Protein AF-W2RKJ8-F1 (afdb_monomer)

Foldseek 3Di:
DDPPPVVVVVCVVVVVLVVVLCVLLVVCPPFPKDKDQDDDPCFVPPPCCCPAAAVVPFDKGKMKIKTKDFLVLFDPDPVRPHGDAQQQLQLLLQLLQQLHSLCVVVLVVLVVCVVVPVQQQFADCSPPPVVCPVDPDDAAEASHSVSSNPPSGDDASHHYSRFKGWHDWAGFPPPPPDDPDWDKDKTKIKIWGDGPVDGTFWMKMWMKIKTKDADPPDDDDDPDITIMIMTMIMIMGDDNVDNDDSDDPVVVVVCVVSVVSSSSSSVSSSSDDDD

pLDDT: mean 79.24, std 16.3, range [32.44, 97.5]

Solvent-accessible surface area (backbone atoms only — not comparable to full-atom values): 15292 Å² total; per-residue (Å²): 134,84,78,76,69,68,66,61,64,70,46,46,62,62,49,53,49,50,50,52,49,49,64,63,37,50,87,40,65,82,57,76,67,49,75,42,72,54,60,62,66,75,60,76,67,26,67,61,33,54,70,63,32,36,63,82,67,44,51,70,51,43,29,25,38,34,35,77,36,54,58,84,68,52,46,67,25,94,89,70,83,46,67,56,50,70,62,54,43,52,28,31,27,52,25,15,30,72,34,26,74,79,39,39,65,56,47,51,53,46,52,48,36,52,74,72,69,46,58,74,70,35,42,52,60,91,62,50,83,71,66,36,56,79,47,102,50,77,64,50,74,31,70,46,51,67,51,38,61,61,50,75,67,86,50,64,40,28,26,44,53,42,38,31,30,27,72,42,71,46,75,57,74,85,76,69,94,82,73,93,68,81,68,69,43,64,23,36,41,33,30,38,30,43,19,62,89,67,53,32,36,25,39,39,38,45,35,45,34,37,39,65,43,73,46,91,88,71,81,82,90,73,93,61,59,48,54,34,39,32,45,34,44,31,40,40,32,30,27,68,88,44,82,41,79,63,57,54,76,65,56,46,54,51,47,58,55,50,51,50,53,31,49,39,34,8,53,33,40,43,54,46,70,90,128

Nearest PDB structures (foldseek):
  5jjd-assembly1_B  TM=3.655E-01  e=2.972E-02  Homo sapiens
  3oji-assembly1_B  TM=4.038E-01  e=7.566E-02  Arabidopsis thaliana
  2e3q-assembly1_A  TM=3.615E-01  e=7.566E-02  Homo sapiens

Mean predicted aligned error: 9.72 Å

Sequence (275 aa):
MPPPLTLTLLLIPPTLYALHLSHRLAPTSHLPITSSATTAFSLTTSPTIATLVNPARHAITTDSRSVCLSSSHLPLSPSGYHSLSDREILTKFVRGVFGGWVFAPERWALGWARWWGMPDILDIRALGEGEAGKGKGKGVELWGQGEVRAVEEWRVGMRVVGTFEVVHVKVAEEVGVGGEDGMERESYVDFVFGSDTGFLRGMHRFSVLWRWEAADGVTDGEGGGQETCELRFSCLTCDPMREQPSMSKWLQRFHLVYAMLLFREGVAEVLAPKG

Secondary structure (DSSP, 8-state):
----HHHHHHHHHHHHHHHHHHHHHGGGTTS--EEES---HHHHT-HHIIIII-TT-PPEEEEEEEEEEEGGGSPBPTTSSSBPPHHHHHHHHHHHHHSSSTTHHHHHHHHHHHHTT-GGGT---SS-TTTGGGSSS---EE-SHHHHHH-SS--TT-EETTTEEEEEEE------S---S---EEEEEEEEEE-TTS-EEEEEEEEEEEEEEPPTT--SSS---EEEEEEEEEEEEE-SSSSS-SS-HHHHHHHHHHHHHHHHHHHHHHHSPP-

Organism: Cyphellophora europaea (strain CBS 101466) (NCBI:txid1220924)

Radius of gyration: 20.58 Å; Cα contacts (8 Å, |Δi|>4): 476; chains: 1; bounding box: 79×44×49 Å

Structure (mmCIF, N/CA/C/O backbone):
data_AF-W2RKJ8-F1
#
_entry.id   AF-W2RKJ8-F1
#
loop_
_atom_site.group_PDB
_atom_site.id
_atom_site.type_symbol
_atom_site.label_atom_id
_atom_site.label_alt_id
_atom_site.label_comp_id
_atom_site.label_asym_id
_atom_site.label_entity_id
_atom_site.label_seq_id
_atom_site.pdbx_PDB_ins_code
_atom_site.Cartn_x
_atom_site.Cartn_y
_atom_site.Cartn_z
_atom_site.occupancy
_atom_site.B_iso_or_equiv
_atom_site.auth_seq_id
_atom_site.auth_comp_id
_atom_site.auth_asym_id
_atom_site.auth_atom_id
_atom_site.pdbx_PDB_model_num
ATOM 1 N N . MET A 1 1 ? -40.086 -20.862 -26.396 1.00 42.69 1 MET A N 1
ATOM 2 C CA . MET A 1 1 ? -39.801 -20.245 -25.084 1.00 42.69 1 MET A CA 1
ATOM 3 C C . MET A 1 1 ? -38.407 -19.637 -25.155 1.00 42.69 1 MET A C 1
ATOM 5 O O . MET A 1 1 ? -37.470 -20.405 -25.332 1.00 42.69 1 MET A O 1
ATOM 9 N N . PRO A 1 2 ? -38.252 -18.303 -25.141 1.00 45.19 2 PRO A N 1
ATOM 10 C CA . PRO A 1 2 ? -36.931 -17.687 -25.051 1.00 45.19 2 PRO A CA 1
ATOM 11 C C . PRO A 1 2 ? -36.365 -17.876 -23.628 1.00 45.19 2 PRO A C 1
ATOM 13 O O . PRO A 1 2 ? -37.147 -17.905 -22.674 1.00 45.19 2 PRO A O 1
ATOM 16 N N . PRO A 1 3 ? -35.041 -18.036 -23.458 1.00 47.94 3 PRO A N 1
ATOM 17 C CA . PRO A 1 3 ? -34.429 -18.137 -22.136 1.00 47.94 3 PRO A CA 1
ATOM 18 C C . PRO A 1 3 ? -34.570 -16.807 -21.370 1.00 47.94 3 PRO A C 1
ATOM 20 O O . PRO A 1 3 ? -34.753 -15.754 -21.989 1.00 47.94 3 PRO A O 1
ATOM 23 N N . PRO A 1 4 ? -34.494 -16.816 -20.027 1.00 48.47 4 PRO A N 1
ATOM 24 C CA . PRO A 1 4 ? -34.679 -15.612 -19.233 1.00 48.47 4 PRO A CA 1
ATOM 25 C C . PRO A 1 4 ? -33.479 -14.672 -19.415 1.00 48.47 4 PRO A C 1
ATOM 27 O O . PRO A 1 4 ? -32.398 -14.898 -18.876 1.00 48.47 4 PRO A O 1
ATOM 30 N N . LEU A 1 5 ? -33.695 -13.580 -20.153 1.00 47.69 5 LEU A N 1
ATOM 31 C CA . LEU A 1 5 ? -32.745 -12.477 -20.374 1.00 47.69 5 LEU A CA 1
ATOM 32 C C . LEU A 1 5 ? -32.241 -11.814 -19.073 1.00 47.69 5 LEU A C 1
AT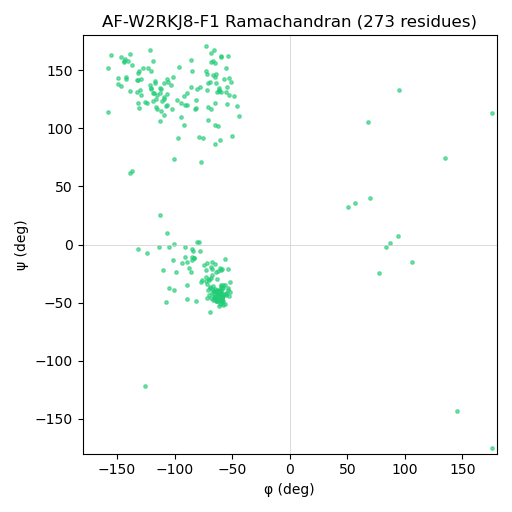OM 34 O O . LEU A 1 5 ? -31.269 -11.059 -19.094 1.00 47.69 5 LEU A O 1
ATOM 38 N N . THR A 1 6 ? -32.871 -12.106 -17.934 1.00 49.06 6 THR A N 1
ATOM 39 C CA . THR A 1 6 ? -32.568 -11.520 -16.626 1.00 49.06 6 THR A CA 1
ATOM 40 C C . THR A 1 6 ? -31.258 -12.016 -16.015 1.00 49.06 6 THR A C 1
ATOM 42 O O . THR A 1 6 ? -30.586 -11.229 -15.355 1.00 49.06 6 THR A O 1
ATOM 45 N N . LEU A 1 7 ? -30.830 -13.261 -16.260 1.00 40.25 7 LEU A N 1
ATOM 46 C CA . LEU A 1 7 ? -29.586 -13.777 -15.662 1.00 40.25 7 LEU A CA 1
ATOM 47 C C . LEU A 1 7 ? -28.326 -13.247 -16.370 1.00 40.25 7 LEU A C 1
ATOM 49 O O . LEU A 1 7 ? -27.296 -13.019 -15.741 1.00 40.25 7 LEU A O 1
ATOM 53 N N . THR A 1 8 ? -28.418 -13.004 -17.678 1.00 42.03 8 THR A N 1
ATOM 54 C CA . THR A 1 8 ? -27.321 -12.485 -18.509 1.00 42.03 8 THR A CA 1
ATOM 55 C C . THR A 1 8 ? -26.964 -11.036 -18.186 1.00 42.03 8 THR A C 1
ATOM 57 O O . THR A 1 8 ? -25.786 -10.704 -18.164 1.00 42.03 8 THR A O 1
ATOM 60 N N . LEU A 1 9 ? -27.944 -10.180 -17.873 1.00 43.19 9 LEU A N 1
ATOM 61 C CA . LEU A 1 9 ? -27.698 -8.759 -17.579 1.00 43.19 9 LEU A CA 1
ATOM 62 C C . LEU A 1 9 ? -27.019 -8.532 -16.213 1.00 43.19 9 LEU A C 1
ATOM 64 O O . LEU A 1 9 ? -26.264 -7.576 -16.066 1.00 43.19 9 LEU A O 1
ATOM 68 N N . LEU A 1 10 ? -27.219 -9.430 -15.240 1.00 50.78 10 LEU A N 1
ATOM 69 C CA . LEU A 1 10 ? -26.595 -9.370 -13.906 1.00 50.78 10 LEU A CA 1
ATOM 70 C C . LEU A 1 10 ? -25.095 -9.727 -13.909 1.00 50.78 10 LEU A C 1
ATOM 72 O O . LEU A 1 10 ? -24.368 -9.320 -13.005 1.00 50.78 10 LEU A O 1
ATOM 76 N N . LEU A 1 11 ? -24.618 -10.452 -14.929 1.00 56.56 11 LEU A N 1
ATOM 77 C CA . LEU A 1 11 ? -23.212 -10.857 -15.071 1.00 56.56 11 LEU A CA 1
ATOM 78 C C . LEU A 1 11 ? -22.378 -9.884 -15.919 1.00 56.56 11 LEU A C 1
ATOM 80 O O . LEU A 1 11 ? -21.150 -9.928 -15.853 1.00 56.56 11 LEU A O 1
ATOM 84 N N . ILE A 1 12 ? -23.003 -8.989 -16.692 1.00 59.50 12 ILE A N 1
ATOM 85 C CA . ILE A 1 12 ? -22.287 -8.013 -17.533 1.00 59.50 12 ILE A CA 1
ATOM 86 C C . ILE A 1 12 ? -21.402 -7.068 -16.700 1.00 59.50 12 ILE A C 1
ATOM 88 O O . ILE A 1 12 ? -20.233 -6.916 -17.049 1.00 59.50 12 ILE A O 1
ATOM 92 N N . PRO A 1 13 ? -21.860 -6.469 -15.582 1.00 76.31 13 PRO A N 1
ATOM 93 C CA . PRO A 1 13 ? -21.004 -5.543 -14.842 1.00 76.31 13 PRO A CA 1
ATOM 94 C C . PRO A 1 13 ? -19.770 -6.220 -14.208 1.00 76.31 13 PRO A C 1
ATOM 96 O O . PRO A 1 13 ? -18.668 -5.705 -14.399 1.00 76.31 13 PRO A O 1
ATOM 99 N N . PRO A 1 14 ? -19.880 -7.394 -13.544 1.00 78.88 14 PRO A N 1
ATOM 100 C CA . PRO A 1 14 ? -18.711 -8.116 -13.034 1.00 78.88 14 PRO A CA 1
ATOM 101 C C . PRO A 1 14 ? -17.749 -8.600 -14.123 1.00 78.88 14 PRO A C 1
ATOM 103 O O . PRO A 1 14 ? -16.537 -8.536 -13.938 1.00 78.88 14 PRO A O 1
ATOM 106 N N . THR A 1 15 ? -18.264 -9.080 -15.261 1.00 80.50 15 THR A N 1
ATOM 107 C CA . THR A 1 15 ? -17.420 -9.571 -16.365 1.00 80.50 15 THR A CA 1
ATOM 108 C C . THR A 1 15 ? -16.680 -8.436 -17.066 1.00 80.50 15 THR A C 1
ATOM 110 O O . THR A 1 15 ? -15.483 -8.566 -17.303 1.00 80.50 15 THR A O 1
ATOM 113 N N . LEU A 1 16 ? -17.342 -7.306 -17.336 1.00 85.38 16 LEU A N 1
ATOM 114 C CA . LEU A 1 16 ? -16.685 -6.112 -17.874 1.00 85.38 16 LEU A CA 1
ATOM 115 C C . LEU A 1 16 ? -15.646 -5.554 -16.899 1.00 85.38 16 LEU A C 1
ATOM 117 O O . LEU A 1 16 ? -14.555 -5.187 -17.327 1.00 85.38 16 LEU A O 1
ATOM 121 N N . TYR A 1 17 ? -15.942 -5.548 -15.596 1.00 85.00 17 TYR A N 1
ATOM 122 C CA . TYR A 1 17 ? -14.973 -5.166 -14.569 1.00 85.00 17 TYR A CA 1
ATOM 123 C C . TYR A 1 17 ? -13.762 -6.107 -14.547 1.00 85.00 17 TYR A C 1
ATOM 125 O O . TYR A 1 17 ? -12.625 -5.642 -14.555 1.00 85.00 17 TYR A O 1
ATOM 133 N N . ALA A 1 18 ? -13.984 -7.423 -14.589 1.00 85.12 18 ALA A N 1
ATOM 134 C CA . ALA A 1 18 ? -12.913 -8.414 -14.628 1.00 85.12 18 ALA A CA 1
ATOM 135 C C . ALA A 1 18 ? -12.070 -8.304 -15.908 1.00 85.12 18 ALA A C 1
ATOM 137 O O . ALA A 1 18 ? -10.845 -8.379 -15.842 1.00 85.12 18 ALA A O 1
ATOM 138 N N . LEU A 1 19 ? -12.704 -8.073 -17.063 1.00 87.81 19 LEU A N 1
ATOM 139 C CA . LEU A 1 19 ? -12.015 -7.856 -18.333 1.00 87.81 19 LEU A CA 1
ATOM 140 C C . LEU A 1 19 ? -11.162 -6.585 -18.280 1.00 87.81 19 LEU A C 1
ATOM 142 O O . LEU A 1 19 ? -9.975 -6.626 -18.602 1.00 87.81 19 LEU A O 1
ATOM 146 N N . HIS A 1 20 ? -11.737 -5.478 -17.810 1.00 87.62 20 HIS A N 1
ATOM 147 C CA . HIS A 1 20 ? -11.022 -4.217 -17.622 1.00 87.62 20 HIS A CA 1
ATOM 148 C C . HIS A 1 20 ? -9.832 -4.379 -16.676 1.00 87.62 20 HIS A C 1
ATOM 150 O O . HIS A 1 20 ? -8.723 -3.938 -16.982 1.00 87.62 20 HIS A O 1
ATOM 156 N N . LEU A 1 21 ? -10.033 -5.081 -15.559 1.00 87.38 21 LEU A N 1
ATOM 157 C CA . LEU A 1 21 ? -8.976 -5.368 -14.603 1.00 87.38 21 LEU A CA 1
ATOM 158 C C . LEU A 1 21 ? -7.877 -6.241 -15.223 1.00 87.38 21 LEU A C 1
ATOM 160 O O . LEU A 1 21 ? -6.697 -5.949 -15.056 1.00 87.38 21 LEU A O 1
ATOM 164 N N . SER A 1 22 ? -8.244 -7.268 -15.992 1.00 87.56 22 SER A N 1
ATOM 165 C CA . SER A 1 22 ? -7.274 -8.135 -16.668 1.00 87.56 22 SER A CA 1
ATOM 166 C C . SER A 1 22 ? -6.401 -7.359 -17.657 1.00 87.56 22 SER A C 1
ATOM 168 O O . SER A 1 22 ? -5.184 -7.524 -17.653 1.00 87.56 22 SER A O 1
ATOM 170 N N . HIS A 1 23 ? -6.989 -6.440 -18.429 1.00 88.00 23 HIS A N 1
ATOM 171 C CA . HIS A 1 23 ? -6.252 -5.584 -19.354 1.00 88.00 23 HIS A CA 1
ATOM 172 C C . HIS A 1 23 ? -5.316 -4.621 -18.610 1.00 88.00 23 HIS A C 1
ATOM 174 O O . HIS A 1 23 ? -4.179 -4.408 -19.019 1.00 88.00 23 HIS A O 1
ATOM 180 N N . ARG A 1 24 ? -5.771 -4.060 -17.483 1.00 84.69 24 ARG A N 1
ATOM 181 C CA . ARG A 1 24 ? -4.973 -3.160 -16.633 1.00 84.69 24 ARG A CA 1
ATOM 182 C C . ARG A 1 24 ? -3.792 -3.864 -15.966 1.00 84.69 24 ARG A C 1
ATOM 184 O O . ARG A 1 24 ? -2.743 -3.249 -15.814 1.00 84.69 24 ARG A O 1
ATOM 191 N N . LEU A 1 25 ? -3.956 -5.127 -15.575 1.00 89.12 25 LEU A N 1
ATOM 192 C CA . LEU A 1 25 ? -2.917 -5.921 -14.912 1.00 89.12 25 LEU A CA 1
ATOM 193 C C . LEU A 1 25 ? -2.036 -6.714 -15.889 1.00 89.12 25 LEU A C 1
ATOM 195 O O . LEU A 1 25 ? -0.996 -7.233 -15.484 1.00 89.12 25 LEU A O 1
ATOM 199 N N . ALA A 1 26 ? -2.409 -6.802 -17.169 1.00 87.25 26 ALA A N 1
ATOM 200 C CA . ALA A 1 26 ? -1.631 -7.499 -18.191 1.00 87.25 26 ALA A CA 1
ATOM 201 C C . ALA A 1 26 ? -0.154 -7.054 -18.257 1.00 87.25 26 ALA A C 1
ATOM 203 O O . ALA A 1 26 ? 0.702 -7.935 -18.340 1.00 87.25 26 ALA A O 1
ATOM 204 N N . PRO A 1 27 ? 0.196 -5.754 -18.134 1.00 86.00 27 PRO A N 1
ATOM 205 C CA . PRO A 1 27 ? 1.592 -5.318 -18.150 1.00 86.00 27 PRO A CA 1
ATOM 206 C C . PRO A 1 27 ? 2.440 -5.879 -17.008 1.00 86.00 27 PRO A C 1
ATOM 208 O O . PRO A 1 27 ? 3.651 -5.956 -17.147 1.00 86.00 27 PRO A O 1
ATOM 211 N N . THR A 1 28 ? 1.840 -6.292 -15.890 1.00 88.94 28 THR A N 1
ATOM 212 C CA . THR A 1 28 ? 2.578 -6.869 -14.757 1.00 88.94 28 THR A CA 1
ATOM 213 C C . THR A 1 28 ? 2.422 -8.380 -14.656 1.00 88.94 28 THR A C 1
ATOM 215 O O . THR A 1 28 ? 3.029 -8.991 -13.777 1.00 88.94 28 THR A O 1
ATOM 218 N N . SER A 1 29 ? 1.637 -9.023 -15.532 1.00 87.94 29 SER A N 1
ATOM 219 C CA . SER A 1 29 ? 1.314 -10.457 -15.441 1.00 87.94 29 SER A CA 1
ATOM 220 C C . SER A 1 29 ? 2.556 -11.353 -15.460 1.00 87.94 29 SER A C 1
ATOM 222 O O . SER A 1 29 ? 2.599 -12.341 -14.730 1.00 87.94 29 SER A O 1
ATOM 224 N N . HIS A 1 30 ? 3.577 -10.953 -16.219 1.00 88.69 30 HIS A N 1
ATOM 225 C CA . HIS A 1 30 ? 4.839 -11.668 -16.397 1.00 88.69 30 HIS A CA 1
ATOM 226 C C . HIS A 1 30 ? 5.867 -11.418 -15.283 1.00 88.69 30 HIS A C 1
ATOM 228 O O . HIS A 1 30 ? 6.879 -12.112 -15.231 1.00 88.69 30 HIS A O 1
ATOM 234 N N . LEU A 1 31 ? 5.641 -10.434 -14.406 1.00 91.19 31 LEU A N 1
ATOM 235 C CA . LEU A 1 31 ? 6.605 -10.097 -13.364 1.00 91.19 31 LEU A CA 1
ATOM 236 C C . LEU A 1 31 ? 6.640 -11.189 -12.279 1.00 91.19 31 LEU A C 1
ATOM 238 O O . LEU A 1 31 ? 5.575 -11.595 -11.791 1.00 91.19 31 LEU A O 1
ATOM 242 N N . PRO A 1 32 ? 7.837 -11.639 -11.861 1.00 92.19 32 PRO A N 1
ATOM 243 C CA . PRO A 1 32 ? 7.989 -12.621 -10.797 1.00 92.19 32 PRO A CA 1
ATOM 244 C C . PRO A 1 32 ? 7.748 -11.950 -9.442 1.00 92.19 32 PRO A C 1
ATOM 246 O O . PRO A 1 32 ? 8.649 -11.374 -8.837 1.00 92.19 32 PRO A O 1
ATOM 249 N N . ILE A 1 33 ? 6.499 -11.992 -8.978 1.00 93.88 33 ILE A N 1
ATOM 250 C CA . ILE A 1 33 ? 6.114 -11.428 -7.683 1.00 93.88 33 ILE A CA 1
ATOM 251 C C . ILE A 1 33 ? 6.282 -12.490 -6.604 1.00 93.88 33 ILE A C 1
ATOM 253 O O . ILE A 1 33 ? 5.611 -13.525 -6.620 1.00 93.88 33 ILE A O 1
ATOM 257 N N . THR A 1 34 ? 7.125 -12.191 -5.626 1.00 94.88 34 THR A N 1
ATOM 258 C CA . THR A 1 34 ? 7.318 -13.018 -4.438 1.00 94.88 34 THR A CA 1
ATOM 259 C C . THR A 1 34 ? 6.280 -12.640 -3.393 1.00 94.88 34 THR A C 1
ATOM 261 O O . THR A 1 34 ? 6.028 -11.462 -3.154 1.00 94.88 34 THR A O 1
ATOM 264 N N . SER A 1 35 ? 5.661 -13.634 -2.757 1.00 93.81 35 SER A N 1
ATOM 265 C CA . SER A 1 35 ? 4.779 -13.432 -1.601 1.00 93.81 35 SER A CA 1
ATOM 266 C C . SER A 1 35 ? 5.361 -14.126 -0.384 1.00 93.81 35 SER A C 1
ATOM 268 O O . SER A 1 35 ? 5.828 -15.258 -0.489 1.00 93.81 35 SER A O 1
ATOM 270 N N . SER A 1 36 ? 5.292 -13.471 0.769 1.00 92.12 36 SER A N 1
ATOM 271 C CA . SER A 1 36 ? 5.717 -14.046 2.042 1.00 92.12 36 SER A CA 1
ATOM 272 C C . SER A 1 36 ? 4.645 -13.854 3.109 1.00 92.12 36 SER A C 1
ATOM 274 O O . SER A 1 36 ? 3.907 -12.869 3.100 1.00 92.12 36 SER A O 1
ATOM 276 N N . ALA A 1 37 ? 4.582 -14.792 4.053 1.00 88.38 37 ALA A N 1
ATOM 277 C CA . ALA A 1 37 ? 3.807 -14.658 5.288 1.00 88.38 37 ALA A CA 1
ATOM 278 C C . ALA A 1 37 ? 4.540 -13.816 6.354 1.00 88.38 37 ALA A C 1
ATOM 280 O O . ALA A 1 37 ? 4.061 -13.657 7.473 1.00 88.38 37 ALA A O 1
ATOM 281 N N . THR A 1 38 ? 5.721 -13.293 6.030 1.00 86.69 38 THR A N 1
ATOM 282 C CA . THR A 1 38 ? 6.525 -12.446 6.913 1.00 86.69 38 THR A CA 1
ATOM 283 C C . THR A 1 38 ? 6.724 -11.062 6.306 1.00 86.69 38 THR A C 1
ATOM 285 O O . THR A 1 38 ? 6.604 -10.862 5.094 1.00 86.69 38 THR A O 1
ATOM 288 N N . THR A 1 39 ? 7.027 -10.092 7.162 1.00 86.50 39 THR A N 1
ATOM 289 C CA . THR A 1 39 ? 7.382 -8.717 6.785 1.00 86.50 39 THR A CA 1
ATOM 290 C C . THR A 1 39 ? 8.764 -8.367 7.322 1.00 86.50 39 THR A C 1
ATOM 292 O O . THR A 1 39 ? 9.304 -9.076 8.172 1.00 86.50 39 THR A O 1
ATOM 295 N N . ALA A 1 40 ? 9.336 -7.256 6.854 1.00 81.75 40 ALA A N 1
ATOM 296 C CA . ALA A 1 40 ? 10.617 -6.771 7.354 1.00 81.75 40 ALA A CA 1
ATOM 297 C C . ALA A 1 40 ? 10.580 -6.528 8.873 1.00 81.75 40 ALA A C 1
ATOM 299 O O . ALA A 1 40 ? 9.592 -6.019 9.414 1.00 81.75 40 ALA A O 1
ATOM 300 N N . PHE A 1 41 ? 11.687 -6.836 9.551 1.00 81.44 41 PHE A N 1
ATOM 301 C CA . PHE A 1 41 ? 11.819 -6.635 10.995 1.00 81.44 41 PHE A CA 1
ATOM 302 C C . PHE A 1 41 ? 11.594 -5.169 11.394 1.00 81.44 41 PHE A C 1
ATOM 304 O O . PHE A 1 41 ? 10.922 -4.898 12.389 1.00 81.44 41 PHE A O 1
ATOM 311 N N . SER A 1 42 ? 12.067 -4.234 10.559 1.00 82.38 42 SER A N 1
ATOM 312 C CA . SER A 1 42 ? 11.900 -2.784 10.727 1.00 82.38 42 SER A CA 1
ATOM 313 C C . SER A 1 42 ? 10.438 -2.326 10.765 1.00 82.38 42 SER A C 1
ATOM 315 O O . SER A 1 42 ? 10.151 -1.243 11.269 1.00 82.38 42 SER A O 1
ATOM 317 N N . LEU A 1 43 ? 9.508 -3.121 10.226 1.00 84.19 43 LEU A N 1
ATOM 318 C CA . LEU A 1 43 ? 8.073 -2.865 10.323 1.00 84.19 43 LEU A CA 1
ATOM 319 C C . LEU A 1 43 ? 7.529 -3.346 11.669 1.00 84.19 43 LEU A C 1
ATOM 321 O O . LEU A 1 43 ? 6.837 -2.608 12.360 1.00 84.19 43 LEU A O 1
ATOM 325 N N . THR A 1 44 ? 7.863 -4.582 12.047 1.00 84.50 44 THR A N 1
ATOM 326 C CA . THR A 1 44 ? 7.337 -5.237 13.256 1.00 84.50 44 THR A CA 1
ATOM 327 C C . THR A 1 44 ? 7.820 -4.597 14.555 1.00 84.50 44 THR A C 1
ATOM 329 O O . THR A 1 44 ? 7.135 -4.682 15.569 1.00 84.50 44 THR A O 1
ATOM 332 N N . THR A 1 45 ? 8.986 -3.948 14.526 1.00 83.88 45 THR A N 1
ATOM 333 C CA . THR A 1 45 ? 9.582 -3.264 15.681 1.00 83.88 45 THR A CA 1
ATOM 334 C C . THR A 1 45 ? 9.496 -1.746 15.590 1.00 83.88 45 THR A C 1
ATOM 336 O O . THR A 1 45 ? 10.114 -1.050 16.396 1.00 83.88 45 THR A O 1
ATOM 339 N N . SER A 1 46 ? 8.734 -1.212 14.628 1.00 84.06 46 SER A N 1
ATOM 340 C CA . SER A 1 46 ? 8.612 0.233 14.474 1.00 84.06 46 SER A CA 1
ATOM 341 C C . SER A 1 46 ? 7.943 0.860 15.708 1.00 84.06 46 SER A C 1
ATOM 343 O O . SER A 1 46 ? 7.047 0.250 16.308 1.00 84.06 46 SER A O 1
ATOM 345 N N . PRO A 1 47 ? 8.325 2.097 16.085 1.00 84.88 47 PRO A N 1
ATOM 346 C CA . PRO A 1 47 ? 7.654 2.824 17.158 1.00 84.88 47 PRO A CA 1
ATOM 347 C C . PRO A 1 47 ? 6.144 2.916 16.930 1.00 84.88 47 PRO A C 1
ATOM 349 O O . PRO A 1 47 ? 5.384 2.695 17.863 1.00 84.88 47 PRO A O 1
ATOM 352 N N . THR A 1 48 ? 5.714 3.120 15.681 1.00 83.19 48 THR A N 1
ATOM 353 C CA . THR A 1 48 ? 4.306 3.137 15.260 1.00 83.19 48 THR A CA 1
ATOM 354 C C . THR A 1 48 ? 3.542 1.889 15.701 1.00 83.19 48 THR A C 1
ATOM 356 O O . THR A 1 48 ? 2.425 1.994 16.206 1.00 83.19 48 THR A O 1
ATOM 359 N N . ILE A 1 49 ? 4.125 0.694 15.549 1.00 85.69 49 ILE A N 1
ATOM 360 C CA . ILE A 1 49 ? 3.481 -0.536 16.025 1.00 85.69 49 ILE A CA 1
ATOM 361 C C . ILE A 1 49 ? 3.384 -0.540 17.545 1.00 85.69 49 ILE A C 1
ATOM 363 O O . ILE A 1 49 ? 2.323 -0.841 18.088 1.00 85.69 49 ILE A O 1
ATOM 367 N N . ALA A 1 50 ? 4.476 -0.200 18.225 1.00 85.06 50 ALA A N 1
ATOM 368 C CA . ALA A 1 50 ? 4.547 -0.264 19.678 1.00 85.06 50 ALA A CA 1
ATOM 369 C C . ALA A 1 50 ? 3.657 0.773 20.382 1.00 85.06 50 ALA A C 1
ATOM 371 O O . ALA A 1 50 ? 3.233 0.524 21.508 1.00 85.06 50 ALA A O 1
ATOM 372 N N . THR A 1 51 ? 3.390 1.924 19.761 1.00 83.75 51 THR A N 1
ATOM 373 C CA . THR A 1 51 ? 2.639 3.021 20.390 1.00 83.75 51 THR A CA 1
ATOM 374 C C . THR A 1 51 ? 1.213 3.154 19.876 1.00 83.75 51 THR A C 1
ATOM 376 O O . THR A 1 51 ? 0.327 3.452 20.672 1.00 83.75 51 THR A O 1
ATOM 379 N N . LEU A 1 52 ? 0.977 2.931 18.579 1.00 82.44 52 LEU A N 1
ATOM 380 C CA . LEU A 1 52 ? -0.314 3.213 17.946 1.00 82.44 52 LEU A CA 1
ATOM 381 C C . LEU A 1 52 ? -1.099 1.939 17.617 1.00 82.44 52 LEU A C 1
ATOM 383 O O . LEU A 1 52 ? -2.280 1.848 17.937 1.00 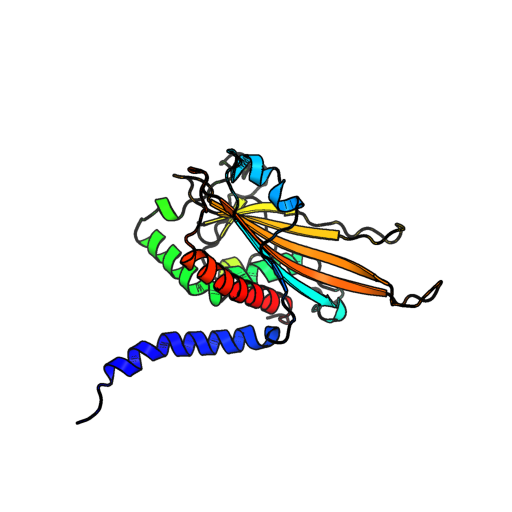82.44 52 LEU A O 1
ATOM 387 N N . VAL A 1 53 ? -0.470 0.954 16.970 1.00 85.62 53 VAL A N 1
ATOM 388 C CA . VAL A 1 53 ? -1.210 -0.176 16.369 1.00 85.62 53 VAL A CA 1
ATOM 389 C C . VAL A 1 53 ? -1.406 -1.341 17.338 1.00 85.62 53 VAL A C 1
ATOM 391 O O . VAL A 1 53 ? -2.506 -1.872 17.447 1.00 85.62 53 VAL A O 1
ATOM 394 N N . ASN A 1 54 ? -0.355 -1.752 18.047 1.00 87.81 54 ASN A N 1
ATOM 395 C CA . ASN A 1 54 ? -0.373 -2.920 18.929 1.00 87.81 54 ASN A CA 1
ATOM 396 C C . ASN A 1 54 ? 0.370 -2.659 20.256 1.00 87.81 54 ASN A C 1
ATOM 398 O O . ASN A 1 54 ? 1.357 -3.341 20.561 1.00 87.81 54 ASN A O 1
ATOM 402 N N . PRO A 1 55 ? -0.086 -1.693 21.075 1.00 85.31 55 PRO A N 1
ATOM 403 C CA . PRO A 1 55 ? 0.568 -1.363 22.343 1.00 85.31 55 PRO A CA 1
ATOM 404 C C . PRO A 1 55 ? 0.556 -2.525 23.346 1.00 85.31 55 PRO A C 1
ATOM 406 O O . PRO A 1 55 ? 1.488 -2.678 24.135 1.00 85.31 55 PRO A O 1
ATOM 409 N N . ALA A 1 56 ? -0.464 -3.386 23.278 1.00 86.00 56 ALA A N 1
ATOM 410 C CA . ALA A 1 56 ? -0.598 -4.570 24.123 1.00 86.00 56 ALA A CA 1
ATOM 411 C C . ALA A 1 56 ? 0.294 -5.749 23.685 1.00 86.00 56 ALA A C 1
ATOM 413 O O . ALA A 1 56 ? 0.362 -6.754 24.389 1.00 86.00 56 ALA A O 1
ATOM 414 N N . ARG A 1 57 ? 1.000 -5.633 22.547 1.00 85.88 57 ARG A N 1
ATOM 415 C CA . ARG A 1 57 ? 1.886 -6.672 21.991 1.00 85.88 57 ARG A CA 1
ATOM 416 C C . ARG A 1 57 ? 1.178 -8.012 21.752 1.00 85.88 57 ARG A C 1
ATOM 418 O O . ARG A 1 57 ? 1.783 -9.070 21.901 1.00 85.88 57 ARG A O 1
ATOM 425 N N . HIS A 1 58 ? -0.090 -7.965 21.353 1.00 89.06 58 HIS A N 1
ATOM 426 C CA . HIS A 1 58 ? -0.849 -9.152 20.968 1.00 89.06 58 HIS A CA 1
ATOM 427 C C . HIS A 1 58 ? -0.282 -9.804 19.701 1.00 89.06 58 HIS A C 1
ATOM 429 O O . HIS A 1 58 ? 0.515 -9.206 18.972 1.00 89.06 58 HIS A O 1
ATOM 435 N N . ALA A 1 59 ? -0.734 -11.026 19.414 1.00 87.56 59 ALA A N 1
ATOM 436 C CA . ALA A 1 59 ? -0.374 -11.745 18.200 1.00 87.56 59 ALA A CA 1
ATOM 437 C C . ALA A 1 59 ? -0.628 -10.898 16.937 1.00 87.56 59 ALA A C 1
ATOM 439 O O . ALA A 1 59 ? -1.724 -10.376 16.718 1.00 87.56 59 ALA A O 1
ATOM 440 N N . ILE A 1 60 ? 0.398 -10.794 16.092 1.00 88.81 60 ILE A N 1
ATOM 441 C CA . ILE A 1 60 ? 0.331 -10.106 14.802 1.00 88.81 60 ILE A CA 1
ATOM 442 C C . ILE A 1 60 ? 0.184 -11.121 13.671 1.00 88.81 60 ILE A C 1
ATOM 444 O O . ILE A 1 60 ? 0.767 -12.203 13.701 1.00 88.81 60 ILE A O 1
ATOM 448 N N . THR A 1 61 ? -0.585 -10.757 12.653 1.00 90.25 61 THR A N 1
ATOM 449 C CA . THR A 1 61 ? -0.614 -11.455 11.368 1.00 90.25 61 THR A CA 1
ATOM 450 C C . THR A 1 61 ? 0.045 -10.563 10.335 1.00 90.25 61 THR A C 1
ATOM 452 O O . THR A 1 61 ? -0.326 -9.397 10.195 1.00 90.25 61 THR A O 1
ATOM 455 N N . THR A 1 62 ? 1.031 -11.108 9.633 1.00 92.56 62 THR A N 1
ATOM 456 C CA . THR A 1 62 ? 1.827 -10.371 8.655 1.00 92.56 62 THR A CA 1
ATOM 457 C C . THR A 1 62 ? 1.766 -11.027 7.295 1.00 92.56 62 THR A C 1
ATOM 459 O O . THR A 1 62 ? 1.634 -12.245 7.184 1.00 92.56 62 THR A O 1
ATOM 462 N N . ASP A 1 63 ? 1.921 -10.224 6.256 1.00 94.69 63 ASP A N 1
ATOM 463 C CA . ASP A 1 63 ? 2.136 -10.713 4.908 1.00 94.69 63 ASP A CA 1
ATOM 464 C C . ASP A 1 63 ? 2.807 -9.632 4.052 1.00 94.69 63 ASP A C 1
ATOM 466 O O . ASP A 1 63 ? 2.657 -8.438 4.300 1.00 94.69 63 ASP A O 1
ATOM 470 N N . SER A 1 64 ? 3.574 -10.036 3.043 1.00 96.31 64 SER A N 1
ATOM 471 C CA . SER A 1 64 ? 4.221 -9.106 2.116 1.00 96.31 64 SER A CA 1
ATOM 472 C C . SER A 1 64 ? 4.203 -9.609 0.679 1.00 96.31 64 SER A C 1
ATOM 474 O O . SER A 1 64 ? 3.999 -10.800 0.420 1.00 96.31 64 SER A O 1
ATOM 476 N N . ARG A 1 65 ? 4.343 -8.681 -0.267 1.00 97.00 65 ARG A N 1
ATOM 477 C CA . ARG A 1 65 ? 4.613 -8.956 -1.678 1.00 97.00 65 ARG A CA 1
ATOM 478 C C . ARG A 1 65 ? 5.745 -8.073 -2.146 1.00 97.00 65 ARG A C 1
ATOM 480 O O . ARG A 1 65 ? 5.790 -6.901 -1.771 1.00 97.00 65 ARG A O 1
ATOM 487 N N . SER A 1 66 ? 6.613 -8.619 -2.979 1.00 96.62 66 SER A N 1
ATOM 488 C CA . SER A 1 66 ? 7.657 -7.836 -3.613 1.00 96.62 66 SER A CA 1
ATOM 489 C C . SER A 1 66 ? 7.955 -8.265 -5.036 1.00 96.62 66 SER A C 1
ATOM 491 O O . SER A 1 66 ? 7.646 -9.381 -5.456 1.00 96.62 66 SER A O 1
ATOM 493 N N . VAL A 1 67 ? 8.537 -7.338 -5.788 1.00 95.81 67 VAL A N 1
ATOM 494 C CA . VAL A 1 67 ? 9.056 -7.565 -7.134 1.00 95.81 67 VAL A CA 1
ATOM 495 C C . VAL A 1 67 ? 10.379 -6.830 -7.267 1.00 95.81 67 VAL A C 1
ATOM 497 O O . VAL A 1 67 ? 10.463 -5.657 -6.908 1.00 95.81 67 VAL A O 1
ATOM 500 N N . CYS A 1 68 ? 11.395 -7.515 -7.783 1.00 93.88 68 CYS A N 1
ATOM 501 C CA . CYS A 1 68 ? 12.669 -6.902 -8.133 1.00 93.88 68 CYS A CA 1
ATOM 502 C C . CYS A 1 68 ? 12.626 -6.458 -9.595 1.00 93.88 68 CYS A C 1
ATOM 504 O O . CYS A 1 68 ? 12.286 -7.237 -10.487 1.00 93.88 68 CYS A O 1
ATOM 506 N N . LEU A 1 69 ? 12.961 -5.198 -9.833 1.00 91.62 69 LEU A N 1
ATOM 507 C CA . LEU A 1 69 ? 1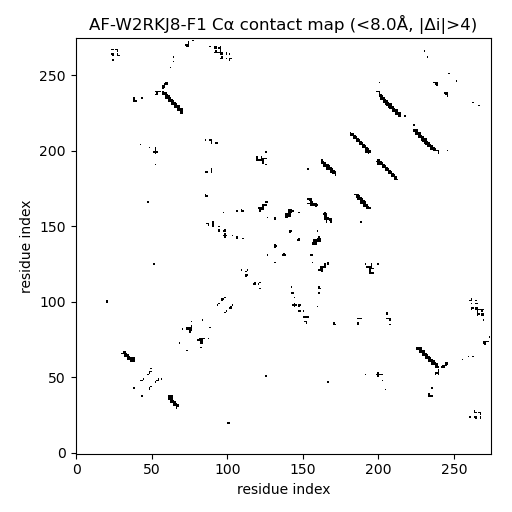3.037 -4.578 -11.144 1.00 91.62 69 LEU A CA 1
ATOM 508 C C . LEU A 1 69 ? 14.483 -4.160 -11.394 1.00 91.62 69 LEU A C 1
ATOM 510 O O . LEU A 1 69 ? 15.154 -3.657 -10.497 1.00 91.62 69 LEU A O 1
ATOM 514 N N . SER A 1 70 ? 14.961 -4.330 -12.622 1.00 86.62 70 SER A N 1
ATOM 515 C CA . SER A 1 70 ? 16.194 -3.666 -13.041 1.00 86.62 70 SER A CA 1
ATOM 516 C C . SER A 1 70 ? 15.969 -2.153 -13.051 1.00 86.62 70 SER A C 1
ATOM 518 O O . SER A 1 70 ? 14.893 -1.709 -13.463 1.00 86.62 70 SER A O 1
ATOM 520 N N . SER A 1 71 ? 16.975 -1.357 -12.680 1.00 81.88 71 SER A N 1
ATOM 521 C CA . SER A 1 71 ? 16.923 0.105 -12.837 1.00 81.88 71 SER A CA 1
ATOM 522 C C . SER A 1 71 ? 16.548 0.529 -14.267 1.00 81.88 71 SER A C 1
ATOM 524 O O . SER A 1 71 ? 15.818 1.497 -14.455 1.00 81.88 71 SER A O 1
ATOM 526 N N . SER A 1 72 ? 16.946 -0.261 -15.272 1.00 79.88 72 SER A N 1
ATOM 527 C CA . SER A 1 72 ? 16.611 -0.048 -16.688 1.00 79.88 72 SER A CA 1
ATOM 528 C C . SER A 1 72 ? 15.128 -0.238 -17.042 1.00 79.88 72 SER A C 1
ATOM 530 O O . SER A 1 72 ? 14.676 0.267 -18.067 1.00 79.88 72 SER A O 1
ATOM 532 N N . HIS A 1 73 ? 14.359 -0.960 -16.220 1.00 83.81 73 HIS A N 1
ATOM 533 C CA . HIS A 1 73 ? 12.921 -1.164 -16.428 1.00 83.81 73 HIS A CA 1
ATOM 534 C C . HIS A 1 73 ? 12.074 -0.017 -15.867 1.00 83.81 73 HIS A C 1
ATOM 536 O O . HIS A 1 73 ? 10.880 0.061 -16.163 1.00 83.81 73 HIS A O 1
ATOM 542 N N . LEU A 1 74 ? 12.657 0.855 -15.040 1.00 85.44 74 LEU A N 1
ATOM 543 C CA . LEU A 1 74 ? 11.946 2.005 -14.502 1.00 85.44 74 LEU A CA 1
ATOM 544 C C . LEU A 1 74 ? 11.858 3.108 -15.566 1.00 85.44 74 LEU A C 1
ATOM 546 O O . LEU A 1 74 ? 12.846 3.397 -16.244 1.00 85.44 74 LEU A O 1
ATOM 550 N N . PRO A 1 75 ? 10.687 3.746 -15.730 1.00 83.44 75 PRO A N 1
ATOM 551 C CA . PRO A 1 75 ? 10.555 4.849 -16.667 1.00 83.44 75 PRO A CA 1
ATOM 552 C C . PRO A 1 75 ? 11.349 6.073 -16.189 1.00 83.44 75 PRO A C 1
ATOM 554 O O . PRO A 1 75 ? 11.741 6.183 -15.028 1.00 83.44 75 PRO A O 1
ATOM 557 N N . LEU A 1 76 ? 11.560 7.024 -17.097 1.00 81.75 76 LEU A N 1
ATOM 558 C CA . LEU A 1 76 ? 12.210 8.294 -16.776 1.00 81.75 76 LEU A CA 1
ATOM 559 C C . LEU A 1 76 ? 11.287 9.203 -15.948 1.00 81.75 76 LEU A C 1
ATOM 561 O O . LEU A 1 76 ? 10.061 9.194 -16.120 1.00 81.75 76 LEU A O 1
ATOM 565 N N . SER A 1 77 ? 11.894 10.024 -15.085 1.00 77.62 77 SER A N 1
ATOM 566 C CA . SER A 1 77 ? 11.214 11.071 -14.318 1.00 77.62 77 SER A CA 1
ATOM 567 C C . SER A 1 77 ? 10.455 12.025 -15.243 1.00 77.62 77 SER A C 1
ATOM 569 O O . SER A 1 77 ? 10.870 12.263 -16.387 1.00 77.62 77 SER A O 1
ATOM 571 N N . PRO A 1 78 ? 9.361 12.655 -14.769 1.00 69.88 78 PRO A N 1
ATOM 572 C CA . PRO A 1 78 ? 8.650 13.636 -15.548 1.00 69.88 78 PRO A CA 1
ATOM 573 C C . PRO A 1 78 ? 9.450 14.847 -16.011 1.00 69.88 78 PRO A C 1
ATOM 575 O O . PRO A 1 78 ? 9.085 15.476 -17.003 1.00 69.88 78 PRO A O 1
ATOM 578 N N . SER A 1 79 ? 10.555 15.149 -15.353 1.00 70.94 79 SER A N 1
ATOM 579 C CA . SER A 1 79 ? 11.484 16.185 -15.797 1.00 70.94 79 SER A CA 1
ATOM 580 C C . SER A 1 79 ? 12.294 15.789 -17.045 1.00 70.94 79 SER A C 1
ATOM 582 O O . SER A 1 79 ? 12.831 16.667 -17.709 1.00 70.94 79 SER A O 1
ATOM 584 N N . GLY A 1 80 ? 12.336 14.499 -17.406 1.00 60.25 80 GLY A N 1
ATOM 585 C CA . GLY A 1 80 ? 12.882 13.990 -18.668 1.00 60.25 80 GLY A CA 1
ATOM 586 C C . GLY A 1 80 ? 14.384 13.697 -18.687 1.00 60.25 80 GLY A C 1
ATOM 587 O O . GLY A 1 80 ? 14.879 13.265 -19.724 1.00 60.25 80 GLY A O 1
ATOM 588 N N . TYR A 1 81 ? 15.101 13.893 -17.575 1.00 60.62 81 TYR A N 1
ATOM 589 C CA . TYR A 1 81 ? 16.572 13.812 -17.557 1.00 60.62 81 TYR A CA 1
ATOM 590 C C . TYR A 1 81 ? 17.167 12.820 -16.548 1.00 60.62 81 TYR A C 1
ATOM 592 O O . TYR A 1 81 ? 18.371 12.589 -16.581 1.00 60.62 81 TYR A O 1
ATOM 600 N N . HIS A 1 82 ? 16.359 12.225 -15.669 1.00 70.75 82 HIS A N 1
ATOM 601 C CA . HIS A 1 82 ? 16.814 11.250 -14.672 1.00 70.75 82 HIS A CA 1
ATOM 602 C C . HIS A 1 82 ? 15.830 10.081 -14.539 1.00 70.75 82 HIS A C 1
ATOM 604 O O . HIS A 1 82 ? 14.691 10.163 -15.008 1.00 70.75 82 HIS A O 1
ATOM 610 N N . SER A 1 83 ? 16.278 8.982 -13.927 1.00 78.44 83 SER A N 1
ATOM 611 C CA . SER A 1 83 ? 15.408 7.901 -13.446 1.00 78.44 83 SER A CA 1
ATOM 612 C C . SER A 1 83 ? 14.404 8.436 -12.421 1.00 78.44 83 SER A C 1
ATOM 614 O O . SER A 1 83 ? 14.590 9.518 -11.875 1.00 78.44 83 SER A O 1
ATOM 616 N N . LEU A 1 84 ? 13.312 7.714 -12.164 1.00 85.94 84 LEU A N 1
ATOM 617 C CA . LEU A 1 84 ? 12.402 8.106 -11.086 1.00 85.94 84 LEU A CA 1
ATOM 618 C C . LEU A 1 84 ? 13.134 8.119 -9.737 1.00 85.94 84 LEU A C 1
ATOM 620 O O . LEU A 1 84 ? 13.775 7.139 -9.364 1.00 85.94 84 LEU A O 1
ATOM 624 N N . SER A 1 85 ? 12.967 9.205 -8.991 1.00 89.69 85 SER A N 1
ATOM 625 C CA . SER A 1 85 ? 13.359 9.285 -7.585 1.00 89.69 85 SER A CA 1
ATOM 626 C C . SER A 1 85 ? 12.485 8.380 -6.711 1.00 89.69 85 SER A C 1
ATOM 628 O O . SER A 1 85 ? 11.328 8.104 -7.038 1.00 89.69 85 SER A O 1
ATOM 630 N N . ASP A 1 86 ? 12.984 7.988 -5.537 1.00 91.88 86 ASP A N 1
ATOM 631 C CA . ASP A 1 86 ? 12.232 7.173 -4.569 1.00 91.88 86 ASP A CA 1
ATOM 632 C C . ASP A 1 86 ? 10.874 7.780 -4.209 1.00 91.88 86 ASP A C 1
ATOM 634 O O . ASP A 1 86 ? 9.883 7.062 -4.075 1.00 91.88 86 ASP A O 1
ATOM 638 N N . ARG A 1 87 ? 10.808 9.113 -4.102 1.00 92.19 87 ARG A N 1
ATOM 639 C CA . ARG A 1 87 ? 9.553 9.844 -3.882 1.00 92.19 87 ARG A CA 1
ATOM 640 C C . ARG A 1 87 ? 8.567 9.614 -5.013 1.00 92.19 87 ARG A C 1
ATOM 642 O O . ARG A 1 87 ? 7.412 9.296 -4.752 1.00 92.19 87 ARG A O 1
ATOM 649 N N . GLU A 1 88 ? 9.006 9.757 -6.257 1.00 92.12 88 GLU A N 1
ATOM 650 C CA . GLU A 1 88 ? 8.142 9.562 -7.419 1.00 92.12 88 GLU A CA 1
ATOM 651 C C . GLU A 1 88 ? 7.697 8.101 -7.539 1.00 92.12 88 GLU A C 1
ATOM 653 O O . GLU A 1 88 ? 6.523 7.847 -7.814 1.00 92.12 88 GLU A O 1
ATOM 658 N N . ILE A 1 89 ? 8.594 7.143 -7.280 1.00 94.00 89 ILE A N 1
ATOM 659 C CA . ILE A 1 89 ? 8.267 5.712 -7.275 1.00 94.00 89 ILE A CA 1
ATOM 660 C C . ILE A 1 89 ? 7.217 5.414 -6.202 1.00 94.00 89 ILE A C 1
ATOM 662 O O . ILE A 1 89 ? 6.173 4.848 -6.525 1.00 94.00 89 ILE A O 1
ATOM 666 N N . LEU A 1 90 ? 7.443 5.827 -4.949 1.00 95.56 90 LEU A N 1
ATOM 667 C CA . LEU A 1 90 ? 6.488 5.638 -3.852 1.00 95.56 90 LEU A CA 1
ATOM 668 C C . LEU A 1 90 ? 5.151 6.311 -4.156 1.00 95.56 90 LEU A C 1
ATOM 670 O O . LEU A 1 90 ? 4.096 5.697 -3.990 1.00 95.56 90 LEU A O 1
ATOM 674 N N . THR A 1 91 ? 5.180 7.546 -4.657 1.00 94.38 91 THR A N 1
ATOM 675 C CA . THR A 1 91 ? 3.972 8.270 -5.042 1.00 94.38 91 THR A CA 1
ATOM 676 C C . THR A 1 91 ? 3.180 7.495 -6.087 1.00 94.38 91 THR A C 1
ATOM 678 O O . THR A 1 91 ? 1.994 7.235 -5.873 1.00 94.38 91 THR A O 1
ATOM 681 N N . LYS A 1 92 ? 3.812 7.077 -7.191 1.00 94.62 92 LYS A N 1
ATOM 682 C CA . LYS A 1 92 ? 3.150 6.298 -8.249 1.00 94.62 92 LYS A CA 1
ATOM 683 C C . LYS A 1 92 ? 2.648 4.955 -7.732 1.00 94.62 92 LYS A C 1
ATOM 685 O O . LYS A 1 92 ? 1.522 4.572 -8.039 1.00 94.62 92 LYS A O 1
ATOM 690 N N . PHE A 1 93 ? 3.434 4.278 -6.902 1.00 96.12 93 PHE A N 1
ATOM 691 C CA . PHE A 1 93 ? 3.077 2.983 -6.345 1.00 96.12 93 PHE A CA 1
ATOM 692 C C . PHE A 1 93 ? 1.795 3.063 -5.506 1.00 96.12 93 PHE A C 1
ATOM 694 O O . PHE A 1 93 ? 0.829 2.338 -5.751 1.00 96.12 93 PHE A O 1
ATOM 701 N N . VAL A 1 94 ? 1.741 4.012 -4.574 1.00 95.94 94 VAL A N 1
ATOM 702 C CA . VAL A 1 94 ? 0.584 4.223 -3.697 1.00 95.94 94 VAL A CA 1
ATOM 703 C C . VAL A 1 94 ? -0.621 4.765 -4.475 1.00 95.94 94 VAL A C 1
ATOM 705 O O . VAL A 1 94 ? -1.751 4.341 -4.226 1.00 95.94 94 VAL A O 1
ATOM 708 N N . ARG A 1 95 ? -0.406 5.636 -5.475 1.00 94.00 95 ARG A N 1
ATOM 709 C CA . ARG A 1 95 ? -1.457 6.082 -6.411 1.00 94.00 95 ARG A CA 1
ATOM 710 C C . ARG A 1 95 ? -2.079 4.913 -7.168 1.00 94.00 95 ARG A C 1
ATOM 712 O O . ARG A 1 95 ? -3.296 4.887 -7.328 1.00 94.00 95 ARG A O 1
ATOM 719 N N . GLY A 1 96 ? -1.276 3.954 -7.624 1.00 93.38 96 GLY A N 1
ATOM 720 C CA . GLY A 1 96 ? -1.775 2.765 -8.310 1.00 93.38 96 GLY A CA 1
ATOM 721 C C . GLY A 1 96 ? -2.639 1.899 -7.397 1.00 93.38 96 GLY A C 1
ATOM 722 O O . GLY A 1 96 ? -3.700 1.448 -7.809 1.00 93.38 96 GLY A O 1
ATOM 723 N N . VAL A 1 97 ? -2.245 1.750 -6.132 1.00 94.50 97 VAL A N 1
ATOM 724 C CA . VAL A 1 97 ? -2.994 0.967 -5.137 1.00 94.50 97 VAL A CA 1
ATOM 725 C C . VAL A 1 97 ? -4.311 1.650 -4.765 1.00 94.50 97 VAL A C 1
ATOM 727 O O . VAL A 1 97 ? -5.384 1.085 -4.960 1.00 94.50 97 VAL A O 1
ATOM 730 N N . PHE A 1 98 ? -4.259 2.886 -4.264 1.00 93.38 98 PHE A N 1
ATOM 731 C CA . PHE A 1 98 ? -5.445 3.563 -3.732 1.00 93.38 98 PHE A CA 1
ATOM 732 C C . PHE A 1 98 ? -6.255 4.326 -4.777 1.00 93.38 98 PHE A C 1
ATOM 734 O O . PHE A 1 98 ? -7.424 4.610 -4.538 1.00 93.38 98 PHE A O 1
ATOM 741 N N . GLY A 1 99 ? -5.669 4.678 -5.919 1.00 90.44 99 GLY A N 1
ATOM 742 C CA . GLY A 1 99 ? -6.339 5.302 -7.066 1.00 90.44 99 GLY A CA 1
ATOM 743 C C . GLY A 1 99 ? -6.661 4.303 -8.183 1.00 90.44 99 GLY A C 1
ATOM 744 O O . GLY A 1 99 ? -7.215 4.680 -9.218 1.00 90.44 99 GLY A O 1
ATOM 745 N N . GLY A 1 100 ? -6.323 3.032 -7.982 1.00 90.25 100 GLY A N 1
ATOM 746 C CA . GLY A 1 100 ? -6.551 1.945 -8.922 1.00 90.25 100 GLY A CA 1
ATOM 747 C C . GLY A 1 100 ? -8.007 1.511 -9.050 1.00 90.25 100 GLY A C 1
ATOM 748 O O . GLY A 1 100 ? -8.882 1.931 -8.286 1.00 90.25 100 GLY A O 1
ATOM 749 N N . TRP A 1 101 ? -8.273 0.659 -10.031 1.00 90.06 101 TRP A N 1
ATOM 750 C CA . TRP A 1 101 ? -9.566 0.018 -10.228 1.00 90.06 101 TRP A CA 1
ATOM 751 C C . TRP A 1 101 ? -9.806 -1.121 -9.246 1.00 90.06 101 TRP A C 1
ATOM 753 O O . TRP A 1 101 ? -10.952 -1.294 -8.854 1.00 90.06 101 TRP A O 1
ATOM 763 N N . VAL A 1 102 ? -8.760 -1.823 -8.792 1.00 90.94 102 VAL A N 1
ATOM 764 C CA . VAL A 1 102 ? -8.882 -2.901 -7.797 1.00 90.94 102 VAL A CA 1
ATOM 765 C C . VAL A 1 102 ? -9.508 -2.381 -6.508 1.00 90.94 102 VAL A C 1
ATOM 767 O O . VAL A 1 102 ? -10.399 -3.033 -5.987 1.00 90.94 102 VAL A O 1
ATOM 770 N N . PHE A 1 103 ? -9.085 -1.199 -6.047 1.00 90.94 103 PHE A N 1
ATOM 771 C CA . PHE A 1 103 ? -9.596 -0.550 -4.833 1.00 90.94 103 PHE A CA 1
ATOM 772 C C . PHE A 1 103 ? -10.879 0.273 -5.067 1.00 90.94 103 PHE A C 1
ATOM 774 O O . PHE A 1 103 ? -11.429 0.870 -4.142 1.00 90.94 103 PHE A O 1
ATOM 781 N N . ALA A 1 104 ? -11.358 0.384 -6.313 1.00 86.94 104 ALA A N 1
ATOM 782 C CA . ALA A 1 104 ? -12.524 1.209 -6.634 1.00 86.94 104 ALA A CA 1
ATOM 783 C C . ALA A 1 104 ? -13.828 0.762 -5.945 1.00 86.94 104 ALA A C 1
ATOM 785 O O . ALA A 1 104 ? -14.551 1.649 -5.479 1.00 86.94 104 ALA A O 1
ATOM 786 N N . PRO A 1 105 ? -14.148 -0.546 -5.850 1.00 84.94 105 PRO A N 1
ATOM 787 C CA . PRO A 1 105 ? -15.338 -1.010 -5.138 1.00 84.94 105 PRO A CA 1
ATOM 788 C C . PRO A 1 105 ? -15.341 -0.580 -3.668 1.00 84.94 105 PRO A C 1
ATOM 790 O O . PRO A 1 105 ? -16.350 -0.081 -3.173 1.00 84.94 105 PRO A O 1
ATOM 793 N N . GLU A 1 106 ? -14.201 -0.701 -2.992 1.00 84.25 106 GLU A N 1
ATOM 794 C CA . GLU A 1 106 ? -13.997 -0.308 -1.603 1.00 84.25 106 GLU A CA 1
ATOM 795 C C . GLU A 1 106 ? -14.166 1.201 -1.455 1.00 84.25 106 GLU A C 1
ATOM 797 O O . GLU A 1 106 ? -14.960 1.635 -0.625 1.00 84.25 106 GLU A O 1
ATOM 802 N N . ARG A 1 107 ? -13.527 2.021 -2.305 1.00 85.81 107 ARG A N 1
ATOM 803 C CA . ARG A 1 107 ? -13.737 3.484 -2.279 1.00 85.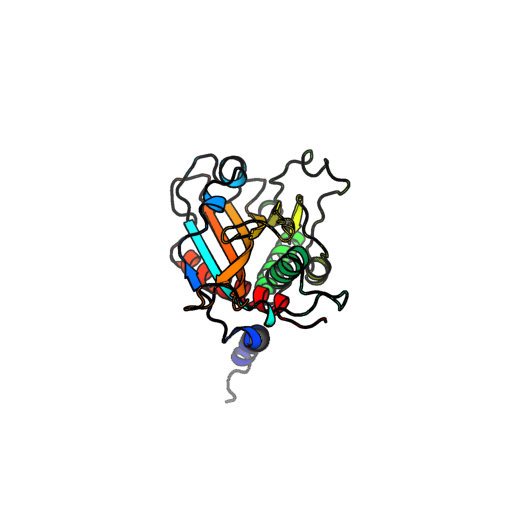81 107 ARG A CA 1
ATOM 804 C C . ARG A 1 107 ? -15.204 3.858 -2.422 1.00 85.81 107 ARG A C 1
ATOM 806 O O . ARG A 1 107 ? -15.680 4.747 -1.720 1.00 85.81 107 ARG A O 1
ATOM 813 N N . TRP A 1 108 ? -15.914 3.202 -3.338 1.00 82.31 108 TRP A N 1
ATOM 814 C CA . TRP A 1 108 ? -17.333 3.453 -3.553 1.00 82.31 108 TRP A CA 1
ATOM 815 C C . TRP A 1 108 ? -18.154 3.066 -2.321 1.00 82.31 108 TRP A C 1
ATOM 817 O O . TRP A 1 108 ? -18.957 3.872 -1.860 1.00 82.31 108 TRP A O 1
ATOM 827 N N . ALA A 1 109 ? -17.906 1.889 -1.743 1.00 81.69 109 ALA A N 1
ATOM 828 C CA . ALA A 1 109 ? -18.586 1.430 -0.536 1.00 81.69 109 ALA A CA 1
ATOM 829 C C . ALA A 1 109 ? -18.336 2.364 0.664 1.00 81.69 109 ALA A C 1
ATOM 831 O O . ALA A 1 109 ? -19.279 2.716 1.371 1.00 81.69 109 ALA A O 1
ATOM 832 N N . LEU A 1 110 ? -17.095 2.823 0.858 1.00 79.81 110 LEU A N 1
ATOM 833 C CA . LEU A 1 110 ? -16.727 3.768 1.919 1.00 79.81 110 LEU A CA 1
ATOM 834 C C . LEU A 1 110 ? -17.360 5.150 1.685 1.00 79.81 110 LEU A C 1
ATOM 836 O O . LEU A 1 110 ? -17.910 5.749 2.608 1.00 79.81 110 LEU A O 1
ATOM 840 N N . GLY A 1 111 ? -17.363 5.637 0.441 1.00 78.88 111 GLY A N 1
ATOM 841 C CA . GLY A 1 111 ? -18.048 6.878 0.070 1.00 78.88 111 GLY A CA 1
ATOM 842 C C . GLY A 1 111 ? -19.559 6.811 0.313 1.00 78.88 111 GLY A C 1
ATOM 843 O O . GLY A 1 111 ? -20.147 7.760 0.835 1.00 78.88 111 GLY A O 1
ATOM 844 N N . TRP A 1 112 ? -20.182 5.670 0.010 1.00 80.56 112 TRP A N 1
ATOM 845 C CA . TRP A 1 112 ? -21.590 5.410 0.316 1.00 80.56 112 TRP A CA 1
ATOM 846 C C . TRP A 1 112 ? -21.865 5.370 1.815 1.00 80.56 112 TRP A C 1
ATOM 848 O O . TRP A 1 112 ? -22.818 5.997 2.271 1.00 80.56 112 TRP A O 1
ATOM 858 N N . ALA A 1 113 ? -21.022 4.683 2.586 1.00 77.50 113 ALA A N 1
ATOM 859 C CA . ALA A 1 113 ? -21.143 4.624 4.038 1.00 77.50 113 ALA A CA 1
ATOM 860 C C . ALA A 1 113 ? -21.060 6.020 4.679 1.00 77.50 113 ALA A C 1
ATOM 862 O O . ALA A 1 113 ? -21.863 6.347 5.555 1.00 77.50 113 ALA A O 1
ATOM 863 N N . ARG A 1 114 ? -20.169 6.883 4.175 1.00 76.25 114 ARG A N 1
ATOM 864 C CA . ARG A 1 114 ? -20.083 8.287 4.594 1.00 76.25 114 ARG A CA 1
ATOM 865 C C . ARG A 1 114 ? -21.352 9.061 4.260 1.00 76.25 114 ARG A C 1
ATOM 867 O O . ARG A 1 114 ? -21.876 9.763 5.121 1.00 76.25 114 ARG A O 1
ATOM 874 N N . TRP A 1 115 ? -21.845 8.939 3.026 1.00 78.25 115 TRP A N 1
ATOM 875 C CA . TRP A 1 115 ? -23.059 9.629 2.579 1.00 78.25 115 TRP A CA 1
ATOM 876 C C . TRP A 1 115 ? -24.280 9.254 3.427 1.00 78.25 115 TRP A C 1
ATOM 878 O O . TRP A 1 115 ? -25.108 10.104 3.739 1.00 78.25 115 TRP A O 1
ATOM 888 N N . TRP A 1 116 ? -24.371 7.987 3.836 1.00 77.50 116 TRP A N 1
ATOM 889 C CA . TRP A 1 116 ? -25.441 7.472 4.692 1.00 77.50 116 TRP A CA 1
ATOM 890 C C . TRP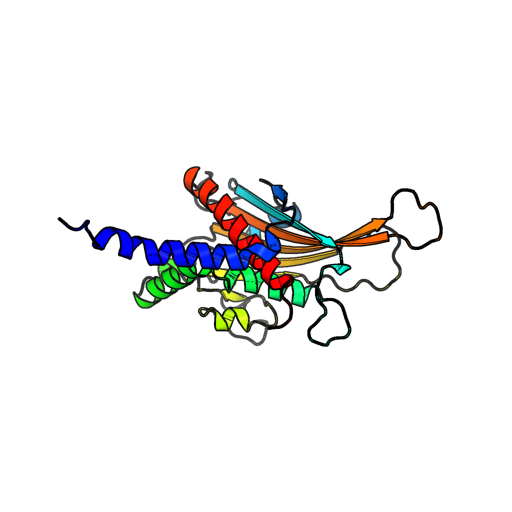 A 1 116 ? -25.285 7.806 6.181 1.00 77.50 116 TRP A C 1
ATOM 892 O O . TRP A 1 116 ? -26.112 7.382 6.986 1.00 77.50 116 TRP A O 1
ATOM 902 N N . GLY A 1 117 ? -24.250 8.560 6.562 1.00 67.38 117 GLY A N 1
ATOM 903 C CA . GLY A 1 117 ? -24.039 8.961 7.948 1.00 67.38 117 GLY A CA 1
ATOM 904 C C . GLY A 1 117 ? -23.648 7.797 8.857 1.00 67.38 117 GLY A C 1
ATOM 905 O O . GLY A 1 117 ? -24.110 7.745 9.992 1.00 67.38 117 GLY A O 1
ATOM 906 N N . MET A 1 118 ? -22.798 6.877 8.380 1.00 66.56 118 MET A N 1
ATOM 907 C CA . MET A 1 118 ? -22.146 5.847 9.205 1.00 66.56 118 MET A CA 1
ATOM 908 C C . MET A 1 118 ? -20.691 6.254 9.539 1.00 66.56 118 MET A C 1
ATOM 910 O O . MET A 1 118 ? -19.758 5.710 8.943 1.00 66.56 118 MET A O 1
ATOM 914 N N . PRO A 1 119 ? -20.464 7.230 10.447 1.00 59.09 119 PRO A N 1
ATOM 915 C CA . PRO A 1 119 ? -19.136 7.793 10.713 1.00 59.09 119 PRO A CA 1
ATOM 916 C C . PRO A 1 119 ? -18.187 6.825 11.434 1.00 59.09 119 PRO A C 1
ATOM 918 O O . PRO A 1 119 ? -16.985 6.869 11.191 1.00 59.09 119 PRO A O 1
ATOM 921 N N . ASP A 1 120 ? -18.706 5.909 12.258 1.00 55.00 120 ASP A N 1
ATOM 922 C CA . ASP A 1 120 ? -17.891 5.046 13.136 1.00 55.00 120 ASP A CA 1
ATOM 923 C C . ASP A 1 120 ? -16.978 4.055 12.389 1.00 55.00 120 ASP A C 1
ATOM 925 O O . ASP A 1 120 ? -16.032 3.509 12.961 1.00 55.00 120 ASP A O 1
ATOM 929 N N . ILE A 1 121 ? -17.246 3.819 11.102 1.00 56.56 121 ILE A N 1
ATOM 930 C CA . ILE A 1 121 ? -16.470 2.911 10.244 1.00 56.56 121 ILE A CA 1
ATOM 931 C C . ILE A 1 121 ? -15.308 3.654 9.548 1.00 56.56 121 ILE A C 1
ATOM 933 O O . ILE A 1 121 ? -14.415 3.010 9.001 1.00 56.56 121 ILE A O 1
ATOM 937 N N . LEU A 1 122 ? -15.314 4.995 9.541 1.00 57.53 122 LEU A N 1
ATOM 938 C CA . LEU A 1 122 ? -14.608 5.806 8.540 1.00 57.53 122 LEU A CA 1
ATOM 939 C C . LEU A 1 122 ? -13.738 6.947 9.073 1.00 57.53 122 LEU A C 1
ATOM 941 O O . LEU A 1 122 ? -13.127 7.623 8.250 1.00 57.53 122 LEU A O 1
ATOM 945 N N . ASP A 1 123 ? -13.700 7.215 10.378 1.00 64.12 123 ASP A N 1
ATOM 946 C CA . ASP A 1 123 ? -12.811 8.254 10.917 1.00 64.12 123 ASP A CA 1
ATOM 947 C C . ASP A 1 123 ? -11.588 7.588 11.549 1.00 64.12 123 ASP A C 1
ATOM 949 O O . ASP A 1 123 ? -11.723 6.789 12.478 1.00 64.12 123 ASP A O 1
ATOM 953 N N . ILE A 1 124 ? -10.412 7.869 10.977 1.00 64.69 124 ILE A N 1
ATOM 954 C CA . ILE A 1 124 ? -9.104 7.552 11.560 1.00 64.69 124 ILE A CA 1
ATOM 955 C C . ILE A 1 124 ? -8.252 8.819 11.676 1.00 64.69 124 ILE A C 1
ATOM 957 O O . ILE A 1 124 ? -7.937 9.466 10.676 1.00 64.69 124 ILE A O 1
ATOM 961 N N . ARG A 1 125 ? -7.831 9.118 12.894 1.00 68.25 125 ARG A N 1
ATOM 962 C CA . ARG A 1 125 ? -6.999 10.185 13.444 1.00 68.25 125 ARG A CA 1
ATOM 963 C C . ARG A 1 125 ? -6.052 9.524 14.441 1.00 68.25 125 ARG A C 1
ATOM 965 O O . ARG A 1 125 ? -6.072 9.787 15.644 1.00 68.25 125 ARG A O 1
ATOM 972 N N . ALA A 1 126 ? -5.213 8.641 13.921 1.00 60.34 126 ALA A N 1
ATOM 973 C CA . ALA A 1 126 ? -4.126 8.038 14.672 1.00 60.34 126 ALA A CA 1
ATOM 974 C C . ALA A 1 126 ? -3.160 9.106 15.196 1.00 60.34 126 ALA A C 1
ATOM 976 O O . ALA A 1 126 ? -2.640 8.987 16.305 1.00 60.34 126 ALA A O 1
ATOM 977 N N . LEU A 1 127 ? -2.938 10.161 14.409 1.00 57.62 127 LEU A N 1
ATOM 978 C CA . LEU A 1 127 ? -2.202 11.339 14.835 1.00 57.62 127 LEU A CA 1
ATOM 979 C C . LEU A 1 127 ? -3.218 12.363 15.336 1.00 57.62 127 LEU A C 1
ATOM 981 O O . LEU A 1 127 ? -4.000 12.916 14.564 1.00 57.62 127 LEU A O 1
ATOM 985 N N . GLY A 1 128 ? -3.238 12.609 16.647 1.00 57.06 128 GLY A N 1
ATOM 986 C CA . GLY A 1 128 ? -4.128 13.613 17.232 1.00 57.06 128 GLY A CA 1
ATOM 987 C C . GLY A 1 128 ? -3.972 14.991 16.566 1.00 57.06 128 GLY A C 1
ATOM 988 O O . GLY A 1 128 ? -2.949 15.292 15.946 1.00 57.06 128 GLY A O 1
ATOM 989 N N . GLU A 1 129 ? -4.962 15.873 16.745 1.00 51.03 129 GLU A N 1
ATOM 990 C CA . GLU A 1 129 ? -5.043 17.187 16.070 1.00 51.03 129 GLU A CA 1
ATOM 991 C C . GLU A 1 129 ? -3.780 18.072 16.234 1.00 51.03 129 GLU A C 1
ATOM 993 O O . GLU A 1 129 ? -3.537 18.965 15.422 1.00 51.03 129 GLU A O 1
ATOM 998 N N . GLY A 1 130 ? -2.950 17.812 17.255 1.00 42.50 130 GLY A N 1
ATOM 999 C CA . GLY A 1 130 ? -1.713 18.543 17.552 1.00 42.50 130 GLY A CA 1
ATOM 1000 C C . GLY A 1 130 ? -0.439 18.075 16.828 1.00 42.50 130 GLY A C 1
ATOM 1001 O O . GLY A 1 130 ? 0.471 18.888 16.661 1.00 42.50 130 GLY A O 1
ATOM 1002 N N . GLU A 1 131 ? -0.340 16.819 16.371 1.00 45.81 131 GLU A N 1
ATOM 1003 C CA . GLU A 1 131 ? 0.850 16.334 15.633 1.00 45.81 131 GLU A CA 1
ATOM 1004 C C . GLU A 1 131 ? 0.733 16.560 14.124 1.00 45.81 131 GLU A C 1
ATOM 1006 O O . GLU A 1 131 ? 1.706 16.974 13.490 1.00 45.81 131 GLU A O 1
ATOM 1011 N N . ALA A 1 132 ? -0.481 16.455 13.575 1.00 43.09 132 ALA A N 1
ATOM 1012 C CA . ALA A 1 132 ? -0.787 16.907 12.216 1.00 43.09 132 ALA A CA 1
ATOM 1013 C C . ALA A 1 132 ? -0.545 18.425 12.028 1.00 43.09 132 ALA A C 1
ATOM 1015 O O . ALA A 1 132 ? -0.363 18.900 10.909 1.00 43.09 132 ALA A O 1
ATOM 1016 N N . GLY A 1 133 ? -0.507 19.192 13.128 1.00 37.19 133 GLY A N 1
ATOM 1017 C CA . GLY A 1 133 ? -0.377 20.652 13.152 1.00 37.19 133 GLY A CA 1
ATOM 1018 C C . GLY A 1 133 ? 1.047 21.221 13.220 1.00 37.19 133 GLY A C 1
ATOM 1019 O O . GLY A 1 133 ? 1.195 22.443 13.194 1.00 37.19 133 GLY A O 1
ATOM 1020 N N . LYS A 1 134 ? 2.109 20.401 13.293 1.00 42.19 134 LYS A N 1
ATOM 1021 C CA . LYS A 1 134 ? 3.499 20.920 13.260 1.00 42.19 134 LYS A CA 1
ATOM 1022 C C . LYS A 1 134 ? 4.030 21.191 11.847 1.00 42.19 134 LYS A C 1
ATOM 1024 O O . LYS A 1 134 ? 5.037 21.881 11.699 1.00 42.19 134 LYS A O 1
ATOM 1029 N N . GLY A 1 135 ? 3.331 20.730 10.811 1.00 40.59 135 GLY A N 1
ATOM 1030 C CA . GLY A 1 135 ? 3.502 21.188 9.434 1.00 40.59 135 GLY A CA 1
ATOM 1031 C C . GLY A 1 135 ? 2.326 22.075 9.034 1.00 40.59 135 GLY A C 1
ATOM 1032 O O . GLY A 1 135 ? 1.187 21.781 9.372 1.00 40.59 135 GLY A O 1
ATOM 1033 N N . LYS A 1 136 ? 2.565 23.166 8.299 1.00 32.44 136 LYS A N 1
ATOM 1034 C CA . LYS A 1 136 ? 1.487 23.974 7.700 1.00 32.44 136 LYS A CA 1
ATOM 1035 C C . LYS A 1 136 ? 0.660 23.118 6.722 1.00 32.44 136 LYS A C 1
ATOM 1037 O O . LYS A 1 136 ? 0.986 23.046 5.540 1.00 32.44 136 LYS A O 1
ATOM 1042 N N . GLY A 1 137 ? -0.391 22.472 7.211 1.00 39.94 137 GLY A N 1
ATOM 1043 C CA . GLY A 1 137 ? -1.381 21.754 6.416 1.00 39.94 137 GLY A CA 1
ATOM 1044 C C . GLY A 1 137 ? -2.377 21.046 7.325 1.00 39.94 137 GLY A C 1
ATOM 1045 O O . GLY A 1 137 ? -2.003 20.119 8.029 1.00 39.94 137 GLY A O 1
ATOM 1046 N N . LYS A 1 138 ? -3.648 21.472 7.313 1.00 48.03 138 LYS A N 1
ATOM 1047 C CA . LYS A 1 138 ? -4.747 20.621 7.802 1.00 48.03 138 LYS A CA 1
ATOM 1048 C C . LYS A 1 138 ? -4.631 19.260 7.103 1.00 48.03 138 LYS A C 1
ATOM 1050 O O . LYS A 1 138 ? -4.330 19.252 5.909 1.00 48.03 138 LYS A O 1
ATOM 1055 N N . GLY A 1 139 ? -4.864 18.160 7.825 1.00 60.03 139 GLY A N 1
ATOM 1056 C CA . GLY A 1 139 ? -4.860 16.811 7.250 1.00 60.03 139 GLY A CA 1
ATOM 1057 C C . GLY A 1 139 ? -5.650 16.791 5.942 1.00 60.03 139 GLY A C 1
ATOM 1058 O O . GLY A 1 139 ? -6.814 17.193 5.908 1.00 60.03 139 GLY A O 1
ATOM 1059 N N . VAL A 1 140 ? -4.976 16.442 4.845 1.00 77.44 140 VAL A N 1
ATOM 1060 C CA . VAL A 1 140 ? -5.592 16.401 3.515 1.00 77.44 140 VAL A CA 1
ATOM 1061 C C . VAL A 1 140 ? -6.307 15.069 3.399 1.00 77.44 140 VAL A C 1
ATOM 1063 O O . VAL A 1 140 ? -5.667 14.019 3.447 1.00 77.44 140 VAL A O 1
ATOM 1066 N N . GLU A 1 141 ? -7.625 15.118 3.260 1.00 82.75 141 GLU A N 1
ATOM 1067 C CA . GLU A 1 141 ? -8.454 13.935 3.082 1.00 82.75 141 GLU A CA 1
ATOM 1068 C C . GLU A 1 141 ? -8.766 13.729 1.597 1.00 82.75 141 GLU A C 1
ATOM 1070 O O . GLU A 1 141 ? -9.282 14.625 0.931 1.00 82.75 141 GLU A O 1
ATOM 1075 N N . LEU A 1 142 ? -8.431 12.548 1.083 1.00 85.12 142 LEU A N 1
ATOM 1076 C CA . LEU A 1 142 ? -8.521 12.174 -0.324 1.00 85.12 142 LEU A CA 1
ATOM 1077 C C . LEU A 1 142 ? -9.591 11.097 -0.489 1.00 85.12 142 LEU A C 1
ATOM 1079 O O . LEU A 1 142 ? -9.376 9.942 -0.129 1.00 85.12 142 LEU A O 1
ATOM 1083 N N . TRP A 1 143 ? -10.740 11.450 -1.045 1.00 81.38 143 TRP A N 1
ATOM 1084 C CA . TRP A 1 143 ? -11.875 10.550 -1.258 1.00 81.38 143 TRP A CA 1
ATOM 1085 C C . TRP A 1 143 ? -11.960 10.051 -2.696 1.00 81.38 143 TRP A C 1
ATOM 1087 O O . TRP A 1 143 ? -12.308 8.896 -2.954 1.00 81.38 143 TRP A O 1
ATOM 1097 N N . GLY A 1 144 ? -11.674 10.937 -3.645 1.00 80.62 144 GLY A N 1
ATOM 1098 C CA . GLY A 1 144 ? -11.839 10.682 -5.064 1.00 80.62 144 GLY A CA 1
ATOM 1099 C C . GLY A 1 144 ? -10.645 9.965 -5.683 1.00 80.62 144 GLY A C 1
ATOM 1100 O O . GLY A 1 144 ? -9.492 10.203 -5.332 1.00 80.62 144 GLY A O 1
ATOM 1101 N N . GLN A 1 145 ? -10.912 9.155 -6.710 1.00 84.25 145 GLN A N 1
ATOM 1102 C CA . GLN A 1 145 ? -9.852 8.579 -7.543 1.00 84.25 145 GLN A CA 1
ATOM 1103 C C . GLN A 1 145 ? -8.938 9.668 -8.135 1.00 84.25 145 GLN A C 1
ATOM 1105 O O . GLN A 1 145 ? -7.721 9.504 -8.158 1.00 84.25 145 GLN A O 1
ATOM 1110 N N . GLY A 1 146 ? -9.525 10.778 -8.598 1.00 84.69 146 GLY A N 1
ATOM 1111 C CA . GLY A 1 146 ? -8.779 11.920 -9.128 1.00 84.69 146 GLY A CA 1
ATOM 1112 C C . GLY A 1 146 ? -7.923 12.617 -8.069 1.00 84.69 146 GLY A C 1
ATOM 1113 O O . GLY A 1 146 ? -6.791 12.977 -8.361 1.00 84.69 146 GLY A O 1
ATOM 1114 N N . GLU A 1 147 ? -8.420 12.733 -6.835 1.00 85.81 147 GLU A N 1
ATOM 1115 C CA . GLU A 1 147 ? -7.690 13.350 -5.719 1.00 85.81 147 GLU A CA 1
ATOM 1116 C C . GLU A 1 147 ? -6.467 12.515 -5.340 1.00 85.81 147 GLU A C 1
ATOM 1118 O O . GLU A 1 147 ? -5.362 13.044 -5.271 1.00 85.81 147 GLU A O 1
ATOM 1123 N N . VAL A 1 148 ? -6.637 11.195 -5.191 1.00 85.75 148 VAL A N 1
ATOM 1124 C CA . VAL A 1 148 ? -5.518 10.277 -4.928 1.00 85.75 148 VAL A CA 1
ATOM 1125 C C . VAL A 1 148 ? -4.493 10.341 -6.059 1.00 85.75 148 VAL A C 1
ATOM 1127 O O . VAL A 1 148 ? -3.296 10.441 -5.804 1.00 85.75 148 VAL A O 1
ATOM 1130 N N . ARG A 1 149 ? -4.944 10.343 -7.318 1.00 83.81 149 ARG A N 1
ATOM 1131 C CA . ARG A 1 149 ? -4.059 10.436 -8.489 1.00 83.81 149 ARG A CA 1
ATOM 1132 C C . ARG A 1 149 ? -3.365 11.787 -8.644 1.00 83.81 149 ARG A C 1
ATOM 1134 O O . ARG A 1 149 ? -2.350 11.843 -9.329 1.00 83.81 149 ARG A O 1
ATOM 1141 N N . ALA A 1 150 ? -3.871 12.841 -8.012 1.00 84.81 150 ALA A N 1
ATOM 1142 C CA . ALA A 1 150 ? -3.254 14.161 -8.012 1.00 84.81 150 ALA A CA 1
ATOM 1143 C C . ALA A 1 150 ? -2.164 14.325 -6.935 1.00 84.81 150 ALA A C 1
ATOM 1145 O O . ALA A 1 150 ? -1.414 15.291 -6.991 1.00 84.81 150 ALA A O 1
ATOM 1146 N N . VAL A 1 151 ? -2.022 13.395 -5.976 1.00 84.81 151 VAL A N 1
ATOM 1147 C CA . VAL A 1 151 ? -1.052 13.502 -4.864 1.00 84.81 151 VAL A CA 1
ATOM 1148 C C . VAL A 1 151 ? 0.379 13.481 -5.367 1.00 84.81 151 VAL A C 1
ATOM 1150 O O . VAL A 1 151 ? 0.856 12.421 -5.746 1.00 84.81 151 VAL A O 1
ATOM 1153 N N . GLU A 1 152 ? 1.068 14.611 -5.436 1.00 86.06 152 GLU A N 1
ATOM 1154 C CA . GLU A 1 152 ? 2.462 14.664 -5.914 1.00 86.06 152 GLU A CA 1
ATOM 1155 C C . GLU A 1 152 ? 3.446 14.057 -4.905 1.00 86.06 152 GLU A C 1
ATOM 1157 O O . GLU A 1 152 ? 4.403 13.384 -5.287 1.00 86.06 152 GLU A O 1
ATOM 1162 N N . GLU A 1 153 ? 3.164 14.219 -3.613 1.00 88.88 153 GLU A N 1
ATOM 1163 C CA . GLU A 1 153 ? 3.982 13.693 -2.524 1.00 88.88 153 GLU A CA 1
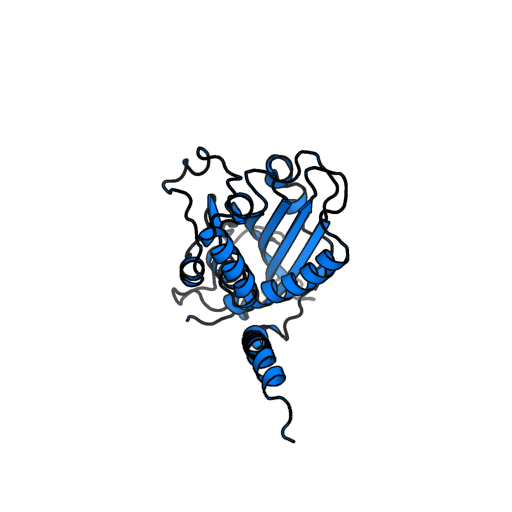ATOM 1164 C C . GLU A 1 153 ? 3.106 13.293 -1.331 1.00 88.88 153 GLU A C 1
ATOM 1166 O O . GLU A 1 153 ? 2.202 14.030 -0.929 1.00 88.88 153 GLU A O 1
ATOM 1171 N N . TRP A 1 154 ? 3.395 12.129 -0.748 1.00 89.88 154 TRP A N 1
ATOM 1172 C CA . TRP A 1 154 ? 2.741 11.655 0.470 1.00 89.88 154 TRP A CA 1
ATOM 1173 C C . TRP A 1 154 ? 3.356 12.299 1.706 1.00 89.88 154 TRP A C 1
ATOM 1175 O O . TRP A 1 154 ? 4.574 12.341 1.866 1.00 89.88 154 TRP A O 1
ATOM 1185 N N . ARG A 1 155 ? 2.503 12.780 2.609 1.00 90.38 155 ARG A N 1
ATOM 1186 C CA . ARG A 1 155 ? 2.903 13.487 3.827 1.00 90.38 155 ARG A CA 1
ATOM 1187 C C . ARG A 1 155 ? 2.170 12.909 5.025 1.00 90.38 155 ARG A C 1
ATOM 1189 O O . ARG A 1 155 ? 1.020 12.493 4.913 1.00 90.38 155 ARG A O 1
ATOM 1196 N N . VAL A 1 156 ? 2.839 12.920 6.172 1.00 90.12 156 VAL A N 1
ATOM 1197 C CA . VAL A 1 156 ? 2.254 12.521 7.458 1.00 90.12 156 VAL A CA 1
ATOM 1198 C C . VAL A 1 156 ? 0.970 13.319 7.730 1.00 90.12 156 VAL A C 1
ATOM 1200 O O . VAL A 1 156 ? 0.927 14.525 7.483 1.00 90.12 156 VAL A O 1
ATOM 1203 N N . GLY A 1 157 ? -0.078 12.633 8.189 1.00 85.38 157 GLY A N 1
ATOM 1204 C CA . GLY A 1 157 ? -1.419 13.176 8.428 1.00 85.38 157 GLY A CA 1
ATOM 1205 C C . GLY A 1 157 ? -2.323 13.242 7.190 1.00 85.38 157 GLY A C 1
ATOM 1206 O O . GLY A 1 157 ? -3.475 13.664 7.296 1.00 85.38 157 GLY A O 1
ATOM 1207 N N . MET A 1 158 ? -1.842 12.853 6.001 1.00 88.81 158 MET A N 1
ATOM 1208 C CA . MET A 1 158 ? -2.722 12.666 4.842 1.00 88.81 158 MET A CA 1
ATOM 1209 C C . MET A 1 158 ? -3.590 11.430 5.037 1.00 88.81 158 MET A C 1
ATOM 1211 O O . MET A 1 158 ? -3.105 10.382 5.465 1.00 88.81 158 MET A O 1
ATOM 1215 N N . ARG A 1 159 ? -4.861 11.541 4.659 1.00 89.12 159 ARG A N 1
ATOM 1216 C CA . ARG A 1 159 ? -5.838 10.471 4.807 1.00 89.12 159 ARG A CA 1
ATOM 1217 C C . ARG A 1 159 ? -6.411 10.072 3.460 1.00 89.12 159 ARG A C 1
ATOM 1219 O O . ARG A 1 159 ? -6.819 10.921 2.674 1.00 89.12 159 ARG A O 1
ATOM 1226 N N . VAL A 1 160 ? -6.481 8.775 3.207 1.00 88.12 160 VAL A N 1
ATOM 1227 C CA . VAL A 1 160 ? -7.058 8.198 1.998 1.00 88.12 160 VAL A CA 1
ATOM 1228 C C . VAL A 1 160 ? -8.347 7.486 2.369 1.00 88.12 160 VAL A C 1
ATOM 1230 O O . VAL A 1 160 ? -8.362 6.606 3.227 1.00 88.12 160 VAL A O 1
ATOM 1233 N N . VAL A 1 161 ? -9.431 7.902 1.718 1.00 82.38 161 VAL A N 1
ATOM 1234 C CA . VAL A 1 161 ? -10.798 7.371 1.812 1.00 82.38 161 VAL A CA 1
ATOM 1235 C C . VAL A 1 161 ? -11.338 7.224 3.236 1.00 82.38 161 VAL A C 1
ATOM 1237 O O . VAL A 1 161 ? -12.101 6.307 3.526 1.00 82.38 161 VAL A O 1
ATOM 1240 N N . GLY A 1 162 ? -10.921 8.113 4.141 1.00 76.12 162 GLY A N 1
ATOM 1241 C CA . GLY A 1 162 ? -11.320 8.091 5.552 1.00 76.12 162 GLY A CA 1
ATOM 1242 C C . GLY A 1 162 ? -10.594 7.040 6.406 1.00 76.12 162 GLY A C 1
ATOM 1243 O O . GLY A 1 162 ? -10.422 7.220 7.605 1.00 76.12 162 GLY A O 1
ATOM 1244 N N . THR A 1 163 ? -10.094 5.960 5.804 1.00 81.81 163 THR A N 1
ATOM 1245 C CA . THR A 1 163 ? -9.689 4.755 6.547 1.00 81.81 163 THR A CA 1
ATOM 1246 C C . THR A 1 163 ? -8.200 4.444 6.523 1.00 81.81 163 THR A C 1
ATOM 1248 O O . THR A 1 163 ? -7.788 3.441 7.100 1.00 81.81 163 THR A O 1
ATOM 1251 N N . PHE A 1 164 ? -7.385 5.227 5.823 1.00 89.62 164 PHE A N 1
ATOM 1252 C CA . PHE A 1 164 ? -5.939 5.024 5.786 1.00 89.62 164 PHE A CA 1
ATOM 1253 C C . PHE A 1 164 ? -5.237 6.342 6.056 1.00 89.62 164 PHE A C 1
ATOM 1255 O O . PHE A 1 164 ? -5.382 7.273 5.270 1.00 89.62 164 PHE A O 1
ATOM 1262 N N . GLU A 1 165 ? -4.468 6.426 7.134 1.00 91.06 165 GLU A N 1
ATOM 1263 C CA . GLU A 1 165 ? -3.729 7.638 7.494 1.00 91.06 165 GLU A CA 1
ATOM 1264 C C . GLU A 1 165 ? -2.225 7.414 7.373 1.00 91.06 165 GLU A C 1
ATOM 1266 O O . GLU A 1 165 ? -1.693 6.438 7.904 1.00 91.06 165 GLU A O 1
ATOM 1271 N N . VAL A 1 166 ? -1.537 8.329 6.690 1.00 92.62 166 VAL A N 1
ATOM 1272 C CA . VAL A 1 166 ? -0.076 8.337 6.605 1.00 92.62 166 VAL A CA 1
ATOM 1273 C C . VAL A 1 166 ? 0.503 8.732 7.957 1.00 92.62 166 VAL A C 1
ATOM 1275 O O . VAL A 1 166 ? 0.322 9.862 8.406 1.00 92.62 166 VAL A O 1
ATOM 1278 N N . VAL A 1 167 ? 1.269 7.840 8.574 1.00 91.31 167 VAL A N 1
ATOM 1279 C CA . VAL A 1 167 ? 1.885 8.083 9.892 1.00 91.31 167 VAL A CA 1
ATOM 1280 C C . VAL A 1 167 ? 3.393 8.239 9.835 1.00 91.31 167 VAL A C 1
ATOM 1282 O O . VAL A 1 167 ? 3.987 8.836 10.727 1.00 91.31 167 VAL A O 1
ATOM 1285 N N . HIS A 1 168 ? 4.025 7.722 8.783 1.00 91.06 168 HIS A N 1
ATOM 1286 C CA . HIS A 1 168 ? 5.465 7.824 8.619 1.00 91.06 168 HIS A CA 1
ATOM 1287 C C . HIS A 1 168 ? 5.839 7.865 7.142 1.00 91.06 168 HIS A C 1
ATOM 1289 O O . HIS A 1 168 ? 5.307 7.108 6.333 1.00 91.06 168 HIS A O 1
ATOM 1295 N N . VAL A 1 169 ? 6.790 8.730 6.803 1.00 92.31 169 VAL A N 1
ATOM 1296 C CA . VAL A 1 169 ? 7.398 8.806 5.473 1.00 92.31 169 VAL A CA 1
ATOM 1297 C C . VAL A 1 169 ? 8.903 8.853 5.676 1.00 92.31 169 VAL A C 1
ATOM 1299 O O . VAL A 1 169 ? 9.410 9.738 6.363 1.00 92.31 169 VAL A O 1
ATOM 1302 N N . LYS A 1 170 ? 9.618 7.893 5.094 1.00 92.56 170 LYS A N 1
ATOM 1303 C CA . LYS A 1 170 ? 11.078 7.867 5.048 1.00 92.56 170 LYS A CA 1
ATOM 1304 C C . LYS A 1 170 ? 11.502 7.898 3.589 1.00 92.56 170 LYS A C 1
ATOM 1306 O O . LYS A 1 170 ? 11.137 7.009 2.831 1.00 92.56 170 LYS A O 1
ATOM 1311 N N . VAL A 1 171 ? 12.308 8.879 3.217 1.00 91.69 171 VAL A N 1
ATOM 1312 C CA . VAL A 1 171 ? 12.983 8.908 1.918 1.00 91.69 171 VAL A CA 1
ATOM 1313 C C . VAL A 1 171 ? 14.469 8.815 2.217 1.00 91.69 171 VAL A C 1
ATOM 1315 O O . VAL A 1 171 ? 14.994 9.661 2.937 1.00 91.69 171 VAL A O 1
ATOM 1318 N N . ALA A 1 172 ? 15.117 7.748 1.759 1.00 84.56 172 ALA A N 1
ATOM 1319 C CA . ALA A 1 172 ? 16.561 7.627 1.838 1.00 84.56 172 ALA A CA 1
ATOM 1320 C C . ALA A 1 172 ? 17.189 8.735 0.985 1.00 84.56 172 ALA A C 1
ATOM 1322 O O . ALA A 1 172 ? 16.780 8.955 -0.155 1.00 84.56 172 ALA A O 1
ATOM 1323 N N . GLU A 1 173 ? 18.153 9.459 1.550 1.00 70.19 173 GLU A N 1
ATOM 1324 C CA . GLU A 1 173 ? 18.929 10.421 0.773 1.00 70.19 173 GLU A CA 1
ATOM 1325 C C . GLU A 1 173 ? 19.784 9.670 -0.257 1.00 70.19 173 GLU A C 1
ATOM 1327 O O . GLU A 1 173 ? 20.239 8.550 -0.005 1.00 70.19 173 GLU A O 1
ATOM 1332 N N . GLU A 1 174 ? 19.981 10.272 -1.432 1.00 55.12 174 GLU A N 1
ATOM 1333 C CA . GLU A 1 174 ? 20.959 9.788 -2.402 1.00 55.12 174 GLU A CA 1
ATOM 1334 C C . GLU A 1 174 ? 22.337 9.876 -1.750 1.00 55.12 174 GLU A C 1
ATOM 1336 O O . GLU A 1 174 ? 22.903 10.959 -1.599 1.00 55.12 174 GLU A O 1
ATOM 1341 N N . VAL A 1 175 ? 22.863 8.742 -1.290 1.00 49.91 175 VAL A N 1
ATOM 1342 C CA . VAL A 1 175 ? 24.204 8.721 -0.721 1.00 49.91 175 VAL A CA 1
ATOM 1343 C C . VAL A 1 175 ? 25.174 8.993 -1.860 1.00 49.91 175 VAL A C 1
ATOM 1345 O O . VAL A 1 175 ? 25.232 8.251 -2.841 1.00 49.91 175 VAL A O 1
ATOM 1348 N N . GLY A 1 176 ? 25.888 10.112 -1.737 1.00 42.19 176 GLY A N 1
ATOM 1349 C CA . GLY A 1 176 ? 26.921 10.517 -2.673 1.00 42.19 176 GLY A CA 1
ATOM 1350 C C . GLY A 1 176 ? 27.940 9.401 -2.884 1.00 42.19 176 GLY A C 1
ATOM 1351 O O . GLY A 1 176 ? 28.286 8.665 -1.963 1.00 42.19 176 GLY A O 1
ATOM 1352 N N . VAL A 1 177 ? 28.402 9.295 -4.127 1.00 42.38 177 VAL A N 1
ATOM 1353 C CA . VAL A 1 177 ? 29.448 8.378 -4.586 1.00 42.38 177 VAL A CA 1
ATOM 1354 C C . VAL A 1 177 ? 30.618 8.363 -3.594 1.00 42.38 177 VAL A C 1
ATOM 1356 O O . VAL A 1 177 ? 31.345 9.349 -3.488 1.00 42.38 177 VAL A O 1
ATOM 1359 N N . GLY A 1 178 ? 30.802 7.248 -2.882 1.00 42.88 178 GLY A N 1
ATOM 1360 C CA . GLY A 1 178 ? 31.962 7.032 -2.014 1.00 42.88 178 GLY A CA 1
ATOM 1361 C C . GLY A 1 178 ? 31.619 6.464 -0.640 1.00 42.88 178 GLY A C 1
ATOM 1362 O O . GLY A 1 178 ? 31.708 7.164 0.364 1.00 42.88 178 GLY A O 1
ATOM 1363 N N . GLY A 1 179 ? 31.282 5.180 -0.588 1.00 37.81 179 GLY A N 1
ATOM 1364 C CA . GLY A 1 179 ? 31.228 4.408 0.648 1.00 37.81 179 GLY A CA 1
ATOM 1365 C C . GLY A 1 179 ? 31.348 2.933 0.307 1.00 37.81 179 GLY A C 1
ATOM 1366 O O . GLY A 1 179 ? 30.505 2.402 -0.407 1.00 37.81 179 GLY A O 1
ATOM 1367 N N . GLU A 1 180 ? 32.443 2.314 0.731 1.00 47.94 180 GLU A N 1
ATOM 1368 C CA . GLU A 1 180 ? 32.702 0.889 0.557 1.00 47.94 180 GLU A CA 1
ATOM 1369 C C . GLU A 1 180 ? 31.661 0.063 1.336 1.00 47.94 180 GLU A C 1
ATOM 1371 O O . GLU A 1 180 ? 31.337 0.383 2.479 1.00 47.94 180 GLU A O 1
ATOM 1376 N N . ASP A 1 181 ? 31.202 -1.012 0.691 1.00 45.03 181 ASP A N 1
ATOM 1377 C CA . ASP A 1 181 ? 30.242 -2.041 1.120 1.00 45.03 181 ASP A CA 1
ATOM 1378 C C . ASP A 1 181 ? 28.767 -1.829 0.713 1.00 45.03 181 ASP A C 1
ATOM 1380 O O . ASP A 1 181 ? 28.208 -0.738 0.800 1.00 45.03 181 ASP A O 1
ATOM 1384 N N . GLY A 1 182 ? 28.153 -2.898 0.192 1.00 54.22 182 GLY A N 1
ATOM 1385 C CA . GLY A 1 182 ? 26.892 -2.917 -0.564 1.00 54.22 182 GLY A CA 1
ATOM 1386 C C . GLY A 1 182 ? 25.731 -2.179 0.108 1.00 54.22 182 GLY A C 1
ATOM 1387 O O . GLY A 1 182 ? 24.988 -2.747 0.907 1.00 54.22 182 GLY A O 1
ATOM 1388 N N . MET A 1 183 ? 25.561 -0.903 -0.241 1.00 63.59 183 MET A N 1
ATOM 1389 C CA . MET A 1 183 ? 24.654 -0.006 0.463 1.00 63.59 183 MET A CA 1
ATOM 1390 C C . MET A 1 183 ? 23.200 -0.235 0.036 1.00 63.59 183 MET A C 1
ATOM 1392 O O . MET A 1 183 ? 22.710 0.354 -0.927 1.00 63.59 183 MET A O 1
ATOM 1396 N N . GLU A 1 184 ? 22.493 -1.098 0.765 1.00 75.38 184 GLU A N 1
ATOM 1397 C CA . GLU A 1 184 ? 21.038 -1.187 0.667 1.00 75.38 184 GLU A CA 1
ATOM 1398 C C . GLU A 1 184 ? 20.413 0.127 1.161 1.00 75.38 184 GLU A C 1
ATOM 1400 O O . GLU A 1 184 ? 20.609 0.535 2.311 1.00 75.38 184 GLU A O 1
ATOM 1405 N N . ARG A 1 185 ? 19.626 0.794 0.311 1.00 88.12 185 ARG A N 1
ATOM 1406 C CA . ARG A 1 185 ? 18.825 1.965 0.710 1.00 88.12 185 ARG A CA 1
ATOM 1407 C C . ARG A 1 185 ? 17.344 1.625 0.654 1.00 88.12 185 ARG A C 1
ATOM 1409 O O . ARG A 1 185 ? 16.876 1.028 -0.309 1.00 88.12 185 ARG A O 1
ATOM 1416 N N . GLU A 1 186 ? 16.605 2.019 1.689 1.00 91.50 186 GLU A N 1
ATOM 1417 C CA . GLU A 1 186 ? 15.154 1.829 1.766 1.00 91.50 186 GLU A CA 1
ATOM 1418 C C . GLU A 1 186 ? 14.449 3.160 2.032 1.00 91.50 186 GLU A C 1
ATOM 1420 O O . GLU A 1 186 ? 14.658 3.790 3.083 1.00 91.50 186 GLU A O 1
ATOM 1425 N N . SER A 1 187 ? 13.543 3.496 1.117 1.00 94.50 187 SER A N 1
ATOM 1426 C CA . SER A 1 187 ? 12.513 4.521 1.258 1.00 94.50 187 SER A CA 1
ATOM 1427 C C . SER A 1 187 ? 11.153 3.859 1.445 1.00 94.50 187 SER A C 1
ATOM 1429 O O . SER A 1 187 ? 10.875 2.834 0.827 1.00 94.50 187 SER A O 1
ATOM 1431 N N . TYR A 1 188 ? 10.283 4.424 2.281 1.00 95.25 188 TYR A N 1
ATOM 1432 C CA . TYR A 1 188 ? 8.950 3.876 2.510 1.00 95.25 188 TYR A CA 1
ATOM 1433 C C . TYR A 1 188 ? 7.917 4.900 2.986 1.00 95.25 188 TYR A C 1
ATOM 1435 O O . TYR A 1 188 ? 8.248 5.962 3.516 1.00 95.25 188 TYR A O 1
ATOM 1443 N N . VAL A 1 189 ? 6.644 4.524 2.863 1.00 95.31 189 VAL A N 1
ATOM 1444 C CA . VAL A 1 189 ? 5.505 5.211 3.480 1.00 95.31 189 VAL A CA 1
ATOM 1445 C C . VAL A 1 189 ? 4.616 4.222 4.231 1.00 95.31 189 VAL A C 1
ATOM 1447 O O . VAL A 1 189 ? 4.260 3.165 3.702 1.00 95.31 189 VAL A O 1
ATOM 1450 N N . ASP A 1 190 ? 4.260 4.596 5.458 1.00 94.94 190 ASP A N 1
ATOM 1451 C CA . ASP A 1 190 ? 3.422 3.814 6.363 1.00 94.94 190 ASP A CA 1
ATOM 1452 C C . ASP A 1 190 ? 2.029 4.418 6.477 1.00 94.94 190 ASP A C 1
ATOM 1454 O O . ASP A 1 190 ? 1.872 5.601 6.787 1.00 94.94 190 ASP A O 1
ATOM 1458 N N . PHE A 1 191 ? 1.027 3.565 6.296 1.00 93.88 191 PHE A N 1
ATOM 1459 C CA . PHE A 1 191 ? -0.383 3.861 6.485 1.00 93.88 191 PHE A CA 1
ATOM 1460 C C . PHE A 1 191 ? -0.940 3.023 7.624 1.00 93.88 191 PHE A C 1
ATOM 1462 O O . PHE A 1 191 ? -0.836 1.800 7.578 1.00 93.88 191 PHE A O 1
ATOM 1469 N N . VAL A 1 192 ? -1.603 3.633 8.597 1.00 92.00 192 VAL A N 1
ATOM 1470 C CA . VAL A 1 192 ? -2.405 2.895 9.586 1.00 92.00 192 VAL A CA 1
ATOM 1471 C C . VAL A 1 192 ? -3.867 2.867 9.178 1.00 92.00 192 VAL A C 1
ATOM 1473 O O . VAL A 1 192 ? -4.342 3.762 8.479 1.00 92.00 192 VAL A O 1
ATOM 1476 N N . PHE A 1 193 ? -4.577 1.830 9.614 1.00 88.75 193 PHE A N 1
ATOM 1477 C CA . PHE A 1 193 ? -6.012 1.680 9.384 1.00 88.75 193 PHE A CA 1
ATOM 1478 C C . PHE A 1 193 ? -6.717 1.040 10.589 1.00 88.75 193 PHE A C 1
ATOM 1480 O O . PHE A 1 193 ? -6.086 0.382 11.418 1.00 88.75 193 PHE A O 1
ATOM 1487 N N . GLY A 1 194 ? -8.034 1.222 10.698 1.00 79.94 194 GLY A N 1
ATOM 1488 C CA . GLY A 1 194 ? -8.812 0.988 11.917 1.00 79.94 194 GLY A CA 1
ATOM 1489 C C . GLY A 1 194 ? -9.967 1.979 12.076 1.00 79.94 194 GLY A C 1
ATOM 1490 O O . GLY A 1 194 ? -10.609 2.326 11.092 1.00 79.94 194 GLY A O 1
ATOM 1491 N N . SER A 1 195 ? -10.255 2.392 13.309 1.00 70.56 195 SER A N 1
ATOM 1492 C CA . SER A 1 195 ? -11.293 3.383 13.628 1.00 70.56 195 SER A CA 1
ATOM 1493 C C . SER A 1 195 ? -10.902 4.170 14.881 1.00 70.56 195 SER A C 1
ATOM 1495 O O . SER A 1 195 ? -10.351 3.583 15.814 1.00 70.56 195 SER A O 1
ATOM 1497 N N . ASP A 1 196 ? -11.228 5.462 14.902 1.00 61.44 196 ASP A N 1
ATOM 1498 C CA . ASP A 1 196 ? -11.007 6.398 16.014 1.00 61.44 196 ASP A CA 1
ATOM 1499 C C . ASP A 1 196 ? -11.884 6.152 17.224 1.00 61.44 196 ASP A C 1
ATOM 1501 O O . ASP A 1 196 ? -11.489 6.433 18.353 1.00 61.44 196 ASP A O 1
ATOM 1505 N N . THR A 1 197 ? -13.085 5.626 16.999 1.00 57.91 197 THR A N 1
ATOM 1506 C CA . THR A 1 197 ? -13.990 5.230 18.082 1.00 57.91 197 THR A CA 1
ATOM 1507 C C . THR A 1 197 ? -13.667 3.829 18.604 1.00 57.91 197 THR A C 1
ATOM 1509 O O . THR A 1 197 ? -14.247 3.384 19.595 1.00 57.91 197 THR A O 1
ATOM 1512 N N . GLY A 1 198 ? -12.723 3.137 17.957 1.00 61.78 198 GLY A N 1
ATOM 1513 C CA . GLY A 1 198 ? -12.209 1.832 18.346 1.00 61.78 198 GLY A CA 1
ATOM 1514 C C . GLY A 1 198 ? -10.689 1.838 18.493 1.00 61.78 198 GLY A C 1
ATOM 1515 O O . GLY A 1 198 ? -10.129 2.549 19.319 1.00 61.78 198 GLY A O 1
ATOM 1516 N N . PHE A 1 199 ? -10.029 0.976 17.721 1.00 68.00 199 PHE A N 1
ATOM 1517 C CA . PHE A 1 199 ? -8.580 0.813 17.738 1.00 68.00 199 PHE A CA 1
ATOM 1518 C C . PHE A 1 199 ? -8.047 0.700 16.313 1.00 68.00 199 PHE A C 1
ATOM 1520 O O . PHE A 1 199 ? -8.738 0.209 15.408 1.00 68.00 199 PHE A O 1
ATOM 1527 N N . LEU A 1 200 ? -6.781 1.072 16.133 1.00 83.06 200 LEU A N 1
ATOM 1528 C CA . LEU A 1 200 ? -6.040 0.723 14.929 1.00 83.06 200 LEU A CA 1
ATOM 1529 C C . LEU A 1 200 ? -5.933 -0.798 14.819 1.00 83.06 200 LEU A C 1
ATOM 1531 O O . LEU A 1 200 ? -5.620 -1.496 15.779 1.00 83.06 200 LEU A O 1
ATOM 1535 N N . ARG A 1 201 ? -6.242 -1.319 13.635 1.00 84.06 201 ARG A N 1
ATOM 1536 C CA . ARG A 1 201 ? -6.277 -2.760 13.349 1.00 84.06 201 ARG A CA 1
ATOM 1537 C C . ARG A 1 201 ? -5.042 -3.236 12.605 1.00 84.06 201 ARG A C 1
ATOM 1539 O O . ARG A 1 201 ? -4.819 -4.442 12.495 1.00 84.06 201 ARG A O 1
ATOM 1546 N N . GLY A 1 202 ? -4.255 -2.309 12.074 1.00 90.19 202 GLY A N 1
ATOM 1547 C CA . GLY A 1 202 ? -3.071 -2.662 11.324 1.00 90.19 202 GLY A CA 1
ATOM 1548 C C . GLY A 1 202 ? -2.350 -1.486 10.698 1.00 90.19 202 GLY A C 1
ATOM 1549 O O . GLY A 1 202 ? -2.688 -0.318 10.896 1.00 90.19 202 GLY A O 1
ATOM 1550 N N . MET A 1 203 ? -1.335 -1.851 9.926 1.00 92.38 203 MET A N 1
ATOM 1551 C CA . MET A 1 203 ? -0.493 -0.953 9.165 1.00 92.38 203 MET A CA 1
ATOM 1552 C C . MET A 1 203 ? -0.135 -1.574 7.814 1.00 92.38 203 MET A C 1
ATOM 1554 O O . MET A 1 203 ? 0.099 -2.778 7.693 1.00 92.38 203 MET A O 1
ATOM 1558 N N . HIS A 1 204 ? -0.062 -0.725 6.801 1.00 95.44 204 HIS A N 1
ATOM 1559 C CA . HIS A 1 204 ? 0.472 -1.005 5.483 1.00 95.44 204 HIS A CA 1
ATOM 1560 C C . HIS A 1 204 ? 1.760 -0.213 5.276 1.00 95.44 204 HIS A C 1
ATOM 1562 O O . HIS A 1 204 ? 1.778 0.986 5.533 1.00 95.44 204 HIS A O 1
ATOM 1568 N N . ARG A 1 205 ? 2.810 -0.860 4.768 1.00 96.12 205 ARG A N 1
ATOM 1569 C CA . ARG A 1 205 ? 4.040 -0.196 4.321 1.00 96.12 205 ARG A CA 1
ATOM 1570 C C . ARG A 1 205 ? 4.252 -0.429 2.837 1.00 96.12 205 ARG A C 1
ATOM 1572 O O . ARG A 1 205 ? 4.228 -1.574 2.381 1.00 96.12 205 ARG A O 1
ATOM 1579 N N . PHE A 1 206 ? 4.513 0.650 2.114 1.00 97.31 206 PHE A N 1
ATOM 1580 C CA . PHE A 1 206 ? 4.992 0.620 0.737 1.00 97.31 206 PHE A CA 1
ATOM 1581 C C . PHE A 1 206 ? 6.458 1.030 0.749 1.00 97.31 206 PHE A C 1
ATOM 1583 O O . PHE A 1 206 ? 6.755 2.135 1.193 1.00 97.31 206 PHE A O 1
ATOM 1590 N N . SER A 1 207 ? 7.352 0.152 0.297 1.00 96.19 207 SER A N 1
ATOM 1591 C CA . SER A 1 207 ? 8.798 0.386 0.286 1.00 96.19 207 SER A CA 1
ATOM 1592 C C . SER A 1 207 ? 9.376 0.318 -1.125 1.00 96.19 207 SER A C 1
ATOM 1594 O O . SER A 1 207 ? 8.920 -0.467 -1.962 1.00 96.19 207 SER A O 1
ATOM 1596 N N . VAL A 1 208 ? 10.434 1.095 -1.328 1.00 95.31 208 VAL A N 1
ATOM 1597 C CA . VAL A 1 208 ? 11.393 1.007 -2.428 1.00 95.31 208 VAL A CA 1
ATOM 1598 C C . VAL A 1 208 ? 12.732 0.658 -1.798 1.00 95.31 208 VAL A C 1
ATOM 1600 O O . VAL A 1 208 ? 13.218 1.404 -0.947 1.00 95.31 208 VAL A O 1
ATOM 1603 N N . LEU A 1 209 ? 13.293 -0.491 -2.168 1.00 92.81 209 LEU A N 1
ATOM 1604 C CA . LEU A 1 209 ? 14.605 -0.929 -1.712 1.00 92.81 209 LEU A CA 1
ATOM 1605 C C . LEU A 1 209 ? 15.540 -1.012 -2.907 1.00 92.81 209 LEU A C 1
ATOM 1607 O O . LEU A 1 209 ? 15.245 -1.732 -3.856 1.00 92.81 209 LEU A O 1
ATOM 1611 N N . TRP A 1 210 ? 16.671 -0.327 -2.842 1.00 90.75 210 TRP A N 1
ATOM 1612 C CA . TRP A 1 210 ? 17.708 -0.459 -3.854 1.00 90.75 210 TRP A CA 1
ATOM 1613 C C . TRP A 1 210 ? 18.844 -1.313 -3.341 1.00 90.75 210 TRP A C 1
ATOM 1615 O O . TRP A 1 210 ? 19.271 -1.150 -2.195 1.00 90.75 210 TRP A O 1
ATOM 1625 N N . ARG A 1 211 ? 19.336 -2.199 -4.203 1.00 87.19 211 ARG A N 1
ATOM 1626 C CA . ARG A 1 211 ? 20.515 -3.016 -3.939 1.00 87.19 211 ARG A CA 1
ATOM 1627 C C . ARG A 1 211 ? 21.443 -2.970 -5.135 1.00 87.19 211 ARG A C 1
ATOM 1629 O O . ARG A 1 211 ? 20.999 -2.990 -6.282 1.00 87.19 211 ARG A O 1
ATOM 1636 N N . TRP A 1 212 ? 22.734 -2.931 -4.849 1.00 82.81 212 TRP A N 1
ATOM 1637 C CA . TRP A 1 212 ? 23.759 -3.132 -5.855 1.00 82.81 212 TRP A CA 1
ATOM 1638 C C . TRP A 1 212 ? 24.173 -4.597 -5.852 1.00 82.81 212 TRP A C 1
ATOM 1640 O O . TRP A 1 212 ? 24.625 -5.110 -4.830 1.00 82.81 212 TRP A O 1
ATOM 1650 N N . GLU A 1 213 ? 24.029 -5.262 -6.991 1.00 74.69 213 GLU A N 1
ATOM 1651 C CA . GLU A 1 213 ? 24.523 -6.621 -7.181 1.00 74.69 213 GLU A CA 1
ATOM 1652 C C . GLU A 1 213 ? 25.763 -6.558 -8.077 1.00 74.69 213 GLU A C 1
ATOM 1654 O O . GLU A 1 213 ? 25.712 -6.063 -9.206 1.00 74.69 213 GLU A O 1
ATOM 1659 N N . ALA A 1 214 ? 26.904 -7.019 -7.561 1.00 69.56 214 ALA A N 1
ATOM 1660 C CA . ALA A 1 214 ? 28.100 -7.199 -8.376 1.00 69.56 214 ALA A CA 1
ATOM 1661 C C . ALA A 1 214 ? 27.870 -8.360 -9.355 1.00 69.56 214 ALA A C 1
ATOM 1663 O O . ALA A 1 214 ? 27.284 -9.371 -8.973 1.00 69.56 214 ALA A O 1
ATOM 1664 N N . ALA A 1 215 ? 28.331 -8.239 -10.603 1.00 67.00 215 ALA A N 1
ATOM 1665 C CA . ALA A 1 215 ? 28.282 -9.368 -11.527 1.00 67.00 215 ALA A CA 1
ATOM 1666 C C . ALA A 1 215 ? 29.111 -10.545 -10.998 1.00 67.00 215 ALA A C 1
ATOM 1668 O O . ALA A 1 215 ? 30.263 -10.377 -10.586 1.00 67.00 215 ALA A O 1
ATOM 1669 N N . ASP A 1 216 ? 28.528 -11.743 -11.074 1.00 57.03 216 ASP A N 1
ATOM 1670 C CA . ASP A 1 216 ? 29.215 -12.991 -10.763 1.00 57.03 216 ASP A CA 1
ATOM 1671 C C . ASP A 1 216 ? 30.504 -13.109 -11.595 1.00 57.03 216 ASP A C 1
ATOM 1673 O O . ASP A 1 216 ? 30.476 -13.122 -12.827 1.00 57.03 216 ASP A O 1
ATOM 1677 N N . GLY A 1 217 ? 31.646 -13.218 -10.910 1.00 57.38 217 GLY A N 1
ATOM 1678 C CA . GLY A 1 217 ? 32.942 -13.517 -11.526 1.00 57.38 217 GLY A CA 1
ATOM 1679 C C . GLY A 1 217 ? 33.828 -12.322 -11.895 1.00 57.38 217 GLY A C 1
ATOM 1680 O O . GLY A 1 217 ? 34.881 -12.545 -12.489 1.00 57.38 217 GLY A O 1
ATOM 1681 N N . VAL A 1 218 ? 33.474 -11.085 -11.529 1.00 55.84 218 VAL A N 1
ATOM 1682 C CA . VAL A 1 218 ? 34.358 -9.921 -11.728 1.00 55.84 218 VAL A CA 1
ATOM 1683 C C . VAL A 1 218 ? 35.129 -9.618 -10.442 1.00 55.84 218 VAL A C 1
ATOM 1685 O O . VAL A 1 218 ? 34.666 -8.890 -9.568 1.00 55.84 218 VAL A O 1
ATOM 1688 N N . THR A 1 219 ? 36.323 -10.199 -10.322 1.00 51.94 219 THR A N 1
ATOM 1689 C CA . THR A 1 219 ? 37.360 -9.712 -9.405 1.00 51.94 219 THR A CA 1
ATOM 1690 C C . THR A 1 219 ? 38.080 -8.546 -10.073 1.00 51.94 219 THR A C 1
ATOM 1692 O O . THR A 1 219 ? 38.714 -8.732 -11.107 1.00 51.94 219 THR A O 1
ATOM 1695 N N . ASP A 1 220 ? 37.981 -7.377 -9.449 1.00 48.78 220 ASP A N 1
ATOM 1696 C CA . ASP A 1 220 ? 38.803 -6.186 -9.667 1.00 48.78 220 ASP A CA 1
ATOM 1697 C C . ASP A 1 220 ? 38.660 -5.452 -11.018 1.00 48.78 220 ASP A C 1
ATOM 1699 O O . ASP A 1 220 ? 39.246 -5.804 -12.037 1.00 48.78 220 ASP A O 1
ATOM 1703 N N . GLY A 1 221 ? 37.977 -4.300 -10.972 1.00 51.69 221 GLY A N 1
ATOM 1704 C CA . GLY A 1 221 ? 38.354 -3.129 -11.776 1.00 51.69 221 GLY A CA 1
ATOM 1705 C C . GLY A 1 221 ? 37.501 -2.766 -12.994 1.00 51.69 221 GLY A C 1
ATOM 1706 O O . GLY A 1 221 ? 37.589 -1.624 -13.439 1.00 51.69 221 GLY A O 1
ATOM 1707 N N . GLU A 1 222 ? 36.633 -3.644 -13.501 1.00 49.38 222 GLU A N 1
ATOM 1708 C CA . GLU A 1 222 ? 35.692 -3.299 -14.580 1.00 49.38 222 GLU A CA 1
ATOM 1709 C C . GLU A 1 222 ? 34.247 -3.291 -14.061 1.00 49.38 222 GLU A C 1
ATOM 1711 O O . GLU A 1 222 ? 33.709 -4.299 -13.609 1.00 49.38 222 GLU A O 1
ATOM 1716 N N . GLY A 1 223 ? 33.628 -2.106 -14.067 1.00 54.00 223 GLY A N 1
ATOM 1717 C CA . GLY A 1 223 ? 32.314 -1.828 -13.481 1.00 54.00 223 GLY A CA 1
ATOM 1718 C C . GLY A 1 223 ? 31.164 -2.567 -14.167 1.00 54.00 223 GLY A C 1
ATOM 1719 O O . GLY A 1 223 ? 30.506 -2.015 -15.044 1.00 54.00 223 GLY A O 1
ATOM 1720 N N . GLY A 1 224 ? 30.911 -3.801 -13.735 1.00 57.69 224 GLY A N 1
ATOM 1721 C CA . GLY A 1 224 ? 29.855 -4.671 -14.253 1.00 57.69 224 GLY A CA 1
ATOM 1722 C C . GLY A 1 224 ? 28.724 -4.975 -13.269 1.00 57.69 224 GLY A C 1
ATOM 1723 O O . GLY A 1 224 ? 28.125 -6.032 -13.383 1.00 57.69 224 GLY A O 1
ATOM 1724 N N . GLY A 1 225 ? 28.443 -4.133 -12.272 1.00 69.19 225 GLY A N 1
ATOM 1725 C CA . GLY A 1 225 ? 27.309 -4.374 -11.366 1.00 69.19 225 GLY A CA 1
ATOM 1726 C C . GLY A 1 225 ? 25.984 -3.819 -11.896 1.00 69.19 225 GLY A C 1
ATOM 1727 O O . GLY A 1 225 ? 25.960 -2.930 -12.752 1.00 69.19 225 GLY A O 1
ATOM 1728 N N . GLN A 1 226 ? 24.874 -4.355 -11.392 1.00 76.56 226 GLN A N 1
ATOM 1729 C CA . GLN A 1 226 ? 23.528 -3.895 -11.716 1.00 76.56 226 GLN A CA 1
ATOM 1730 C C . GLN A 1 226 ? 22.820 -3.399 -10.455 1.00 76.56 226 GLN A C 1
ATOM 1732 O O . GLN A 1 226 ? 22.757 -4.089 -9.439 1.00 76.56 226 GLN A O 1
ATOM 1737 N N . GLU A 1 227 ? 22.241 -2.201 -10.543 1.00 85.06 227 GLU A N 1
ATOM 1738 C CA . GLU A 1 227 ? 21.345 -1.693 -9.510 1.00 85.06 227 GLU A CA 1
ATOM 1739 C C . GLU A 1 227 ? 19.945 -2.290 -9.712 1.00 85.06 227 GLU A C 1
ATOM 1741 O O . GLU A 1 227 ? 19.341 -2.171 -10.788 1.00 85.06 227 GLU A O 1
ATOM 1746 N N . THR A 1 228 ? 19.425 -2.939 -8.675 1.00 89.69 228 THR A N 1
ATOM 1747 C CA . THR A 1 228 ? 18.072 -3.490 -8.647 1.00 89.69 228 THR A CA 1
ATOM 1748 C C . THR A 1 228 ? 17.195 -2.677 -7.701 1.00 89.69 228 THR A C 1
ATOM 1750 O O . THR A 1 228 ? 17.618 -2.260 -6.625 1.00 89.69 228 THR A O 1
ATOM 1753 N N . CYS A 1 229 ? 15.956 -2.439 -8.122 1.00 92.38 229 CYS A N 1
ATOM 1754 C CA . CYS A 1 229 ? 14.910 -1.772 -7.358 1.00 92.38 229 CYS A CA 1
ATOM 1755 C C . CYS A 1 229 ? 13.849 -2.801 -6.971 1.00 92.38 229 CYS A C 1
ATOM 1757 O O . CYS A 1 229 ? 13.087 -3.274 -7.815 1.00 92.38 229 CYS A O 1
ATOM 1759 N N . GLU A 1 230 ? 13.745 -3.125 -5.691 1.00 94.50 230 GLU A N 1
ATOM 1760 C CA . GLU A 1 230 ? 12.650 -3.918 -5.153 1.00 94.50 230 GLU A CA 1
ATOM 1761 C C . GLU A 1 230 ? 11.504 -3.012 -4.693 1.00 94.50 230 GLU A C 1
ATOM 1763 O O . GLU A 1 230 ? 11.647 -2.205 -3.773 1.00 94.50 230 GLU A O 1
ATOM 1768 N N . LEU A 1 231 ? 10.328 -3.198 -5.292 1.00 96.38 231 LEU A N 1
ATOM 1769 C CA . LEU A 1 231 ? 9.082 -2.639 -4.774 1.00 96.38 231 LEU A CA 1
ATOM 1770 C C . LEU A 1 231 ? 8.466 -3.641 -3.809 1.00 96.38 231 LEU A C 1
ATOM 1772 O O . LEU A 1 231 ? 8.296 -4.809 -4.166 1.00 96.38 231 LEU A O 1
ATOM 1776 N N . ARG A 1 232 ? 8.088 -3.195 -2.610 1.00 97.19 232 ARG A N 1
ATOM 1777 C CA . ARG A 1 232 ? 7.518 -4.068 -1.578 1.00 97.19 232 ARG A CA 1
ATOM 1778 C C . ARG A 1 232 ? 6.264 -3.469 -0.956 1.00 97.19 232 ARG A C 1
ATOM 1780 O O . ARG A 1 232 ? 6.263 -2.326 -0.515 1.00 97.19 232 ARG A O 1
ATOM 1787 N N . PHE A 1 233 ? 5.211 -4.273 -0.863 1.00 97.50 233 PHE A N 1
ATOM 1788 C CA . PHE A 1 233 ? 4.021 -3.994 -0.062 1.00 97.50 233 PHE A CA 1
ATOM 1789 C C . PHE A 1 233 ? 3.988 -4.941 1.133 1.00 97.50 233 PHE A C 1
ATOM 1791 O O . PHE A 1 233 ? 4.056 -6.156 0.959 1.00 97.50 233 PHE A O 1
ATOM 1798 N N . SER A 1 234 ? 3.893 -4.393 2.339 1.00 96.38 234 SER A N 1
ATOM 1799 C CA . SER A 1 234 ? 3.812 -5.151 3.588 1.00 96.38 234 SER A CA 1
ATOM 1800 C C . SER A 1 234 ? 2.539 -4.802 4.344 1.00 96.38 234 SER A C 1
ATOM 1802 O O . SER A 1 234 ? 2.191 -3.631 4.466 1.00 96.38 234 SER A O 1
ATOM 1804 N N . CYS A 1 235 ? 1.878 -5.816 4.887 1.00 94.31 235 CYS A N 1
ATOM 1805 C CA . CYS A 1 235 ? 0.707 -5.694 5.735 1.00 94.31 235 CYS A CA 1
ATOM 1806 C C . CYS A 1 235 ? 0.989 -6.321 7.097 1.00 94.31 235 CYS A C 1
ATOM 1808 O O . CYS A 1 235 ? 1.538 -7.420 7.193 1.00 94.31 235 CYS A O 1
ATOM 1810 N N . LEU A 1 236 ? 0.603 -5.606 8.148 1.00 92.44 236 LEU A N 1
ATOM 1811 C CA . LEU A 1 236 ? 0.582 -6.090 9.516 1.00 92.44 236 LEU A CA 1
ATOM 1812 C C . LEU A 1 236 ? -0.794 -5.799 10.091 1.00 92.44 236 LEU A C 1
ATOM 1814 O O . LEU A 1 236 ? -1.259 -4.664 10.049 1.00 92.44 236 LEU A O 1
ATOM 1818 N N . THR A 1 237 ? -1.428 -6.814 10.662 1.00 90.38 237 THR A N 1
ATOM 1819 C CA . THR A 1 237 ? -2.686 -6.666 11.394 1.00 90.38 237 THR A CA 1
ATOM 1820 C C . THR A 1 237 ? -2.585 -7.279 12.777 1.00 90.38 237 THR A C 1
ATOM 1822 O O . THR A 1 237 ? -1.843 -8.237 12.995 1.00 90.38 237 THR A O 1
ATOM 1825 N N . CYS A 1 238 ? -3.357 -6.744 13.711 1.00 86.62 238 CYS A N 1
ATOM 1826 C CA . CYS A 1 238 ? -3.514 -7.294 15.049 1.00 86.62 238 CYS A CA 1
ATOM 1827 C C . CYS A 1 238 ? -4.951 -7.092 15.525 1.00 86.62 238 CYS A C 1
ATOM 1829 O O . CYS A 1 238 ? -5.664 -6.214 15.036 1.00 86.62 238 CYS A O 1
ATOM 1831 N N . ASP A 1 239 ? -5.383 -7.919 16.473 1.00 84.31 239 ASP A N 1
ATOM 1832 C CA . ASP A 1 239 ? -6.563 -7.618 17.275 1.00 84.31 239 ASP A CA 1
ATOM 1833 C C . ASP A 1 239 ? -6.081 -6.872 18.532 1.00 84.31 239 ASP A C 1
ATOM 1835 O O . ASP A 1 239 ? -5.508 -7.479 19.438 1.00 84.31 239 ASP A O 1
ATOM 1839 N N . PRO A 1 240 ? -6.247 -5.543 18.598 1.00 75.25 240 PRO A N 1
ATOM 1840 C CA . PRO A 1 240 ? -5.766 -4.755 19.731 1.00 75.25 240 PRO A CA 1
ATOM 1841 C C . PRO A 1 240 ? -6.534 -5.064 21.025 1.00 75.25 240 PRO A C 1
ATOM 1843 O O . PRO A 1 240 ? -6.060 -4.733 22.106 1.00 75.25 240 PRO A O 1
ATOM 1846 N N . MET A 1 241 ? -7.693 -5.729 20.937 1.00 76.94 241 MET A N 1
ATOM 1847 C CA . MET A 1 241 ? -8.556 -6.032 22.080 1.00 76.94 241 MET A CA 1
ATOM 1848 C C . MET A 1 241 ? -8.385 -7.447 22.619 1.00 76.94 241 MET A C 1
ATOM 1850 O O . MET A 1 241 ? -8.738 -7.709 23.769 1.00 76.94 241 MET A O 1
ATOM 1854 N N . ARG A 1 242 ? -7.905 -8.382 21.798 1.00 80.25 242 ARG A N 1
ATOM 1855 C CA . ARG A 1 242 ? -7.807 -9.798 22.163 1.00 80.25 242 ARG A CA 1
ATOM 1856 C C . ARG A 1 242 ? -6.541 -10.416 21.599 1.00 80.25 242 ARG A C 1
ATOM 1858 O O . ARG A 1 242 ? -6.185 -10.175 20.454 1.00 80.25 242 ARG A O 1
ATOM 1865 N N . GLU A 1 243 ? -5.919 -11.302 22.364 1.00 82.25 243 GLU A N 1
ATOM 1866 C CA . GLU A 1 243 ? -4.787 -12.102 21.896 1.00 82.25 243 GLU A CA 1
ATOM 1867 C C . GLU A 1 243 ? -5.269 -13.255 20.996 1.00 82.25 243 GLU A C 1
ATOM 1869 O O . GLU A 1 243 ? -5.296 -14.426 21.367 1.00 82.25 243 GLU A O 1
ATOM 1874 N N . GLN A 1 244 ? -5.728 -12.905 19.798 1.00 77.12 244 GLN A N 1
ATOM 1875 C CA . GLN A 1 244 ? -6.235 -13.838 18.797 1.00 77.12 244 GLN A CA 1
ATOM 1876 C C . GLN A 1 244 ? -5.909 -13.321 17.388 1.00 77.12 244 GLN A C 1
ATOM 1878 O O . GL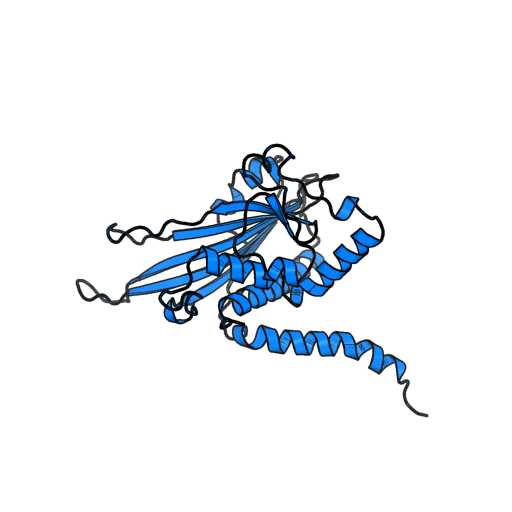N A 1 244 ? -5.654 -12.128 17.214 1.00 77.12 244 GLN A O 1
ATOM 1883 N N . PRO A 1 245 ? -5.942 -14.182 16.355 1.00 72.69 245 PRO A N 1
ATOM 1884 C CA . PRO A 1 245 ? -5.800 -13.724 14.979 1.00 72.69 245 PRO A CA 1
ATOM 1885 C C . PRO A 1 245 ? -6.842 -12.649 14.639 1.00 72.69 245 PRO A C 1
ATOM 1887 O O . PRO A 1 245 ? -8.037 -12.836 14.873 1.00 72.69 245 PRO A O 1
ATOM 1890 N N . SER A 1 246 ? -6.383 -11.548 14.043 1.00 73.19 246 SER A N 1
ATOM 1891 C CA . SER A 1 246 ? -7.210 -10.403 13.628 1.00 73.19 246 SER A CA 1
ATOM 1892 C C . SER A 1 246 ? -8.235 -10.757 12.543 1.00 73.19 246 SER A C 1
ATOM 1894 O O . SER A 1 246 ? -9.252 -10.076 12.396 1.00 73.19 246 SER A O 1
ATOM 1896 N N . MET A 1 247 ? -7.972 -11.820 11.775 1.00 77.44 247 MET A N 1
ATOM 1897 C CA . MET A 1 247 ? -8.764 -12.244 10.626 1.00 77.44 247 MET A CA 1
ATOM 1898 C C . MET A 1 247 ? -9.130 -13.727 10.696 1.00 77.44 247 MET A C 1
ATOM 1900 O O . MET A 1 247 ? -8.329 -14.589 11.063 1.00 77.44 247 MET A O 1
ATOM 1904 N N . SER A 1 248 ? -10.351 -14.046 10.258 1.00 83.62 248 SER A N 1
ATOM 1905 C CA . SER A 1 248 ? -10.741 -15.435 10.009 1.00 83.62 248 SER A CA 1
ATOM 1906 C C . SER A 1 248 ? -9.909 -16.029 8.863 1.00 83.62 248 SER A C 1
ATOM 1908 O O . SER A 1 248 ? -9.444 -15.311 7.978 1.00 83.62 248 SER A O 1
ATOM 1910 N N . LYS A 1 249 ? -9.764 -17.361 8.810 1.00 85.75 249 LYS A N 1
ATOM 1911 C CA . LYS A 1 249 ? -8.993 -18.038 7.743 1.00 85.75 249 LYS A CA 1
ATOM 1912 C C . LYS A 1 249 ? -9.486 -17.697 6.332 1.00 85.75 249 LYS A C 1
ATOM 1914 O O . LYS A 1 249 ? -8.689 -17.645 5.400 1.00 85.75 249 LYS A O 1
ATOM 1919 N N . TRP A 1 250 ? -10.795 -17.505 6.165 1.00 86.50 250 TRP A N 1
ATOM 1920 C CA . TRP A 1 250 ? -11.376 -17.137 4.875 1.00 86.50 250 TRP A CA 1
ATOM 1921 C C . TRP A 1 250 ? -11.042 -15.688 4.503 1.00 86.50 250 TRP A C 1
ATOM 1923 O O . TRP A 1 250 ? -10.564 -15.457 3.395 1.00 86.50 250 TRP A O 1
ATOM 1933 N N . LEU A 1 251 ? -11.194 -14.747 5.445 1.00 85.00 251 LEU A N 1
ATOM 1934 C CA . LEU A 1 251 ? -10.810 -13.346 5.240 1.00 85.00 251 LEU A CA 1
ATOM 1935 C C . LEU A 1 251 ? -9.317 -13.212 4.947 1.00 85.00 251 LEU A C 1
ATOM 1937 O O . LEU A 1 251 ? -8.953 -12.486 4.032 1.00 85.00 251 LEU A O 1
ATOM 1941 N N . GLN A 1 252 ? -8.469 -13.983 5.633 1.00 86.75 252 GLN A N 1
ATOM 1942 C CA . GLN A 1 252 ? -7.038 -14.022 5.347 1.00 86.75 252 GLN A CA 1
ATOM 1943 C C . GLN A 1 252 ? -6.773 -14.447 3.899 1.00 86.75 252 GLN A C 1
ATOM 1945 O O . GLN A 1 252 ? -6.014 -13.795 3.196 1.00 86.75 252 GLN A O 1
ATOM 1950 N N . ARG A 1 253 ? -7.402 -15.527 3.419 1.00 89.06 253 ARG A N 1
ATOM 1951 C CA . ARG A 1 253 ? -7.216 -15.991 2.031 1.00 89.06 253 ARG A CA 1
ATOM 1952 C C . ARG A 1 253 ? -7.690 -14.960 1.013 1.00 89.06 253 ARG A C 1
ATOM 1954 O O . ARG A 1 253 ? -6.996 -14.738 0.025 1.00 89.06 253 ARG A O 1
ATOM 1961 N N . PHE A 1 254 ? -8.845 -14.344 1.259 1.00 90.38 254 PHE A N 1
ATOM 1962 C CA . PHE A 1 254 ? -9.346 -13.257 0.424 1.00 90.38 254 PHE A CA 1
ATOM 1963 C C . PHE A 1 254 ? -8.352 -12.093 0.394 1.00 90.38 254 PHE A C 1
ATOM 1965 O O . PHE A 1 254 ? -7.942 -11.679 -0.687 1.00 90.38 254 PHE A O 1
ATOM 1972 N N . HIS A 1 255 ? -7.895 -11.641 1.564 1.00 90.62 255 HIS A N 1
ATOM 1973 C CA . HIS A 1 255 ? -6.890 -10.590 1.710 1.00 90.62 255 HIS A CA 1
ATOM 1974 C C . HIS A 1 255 ? -5.612 -10.917 0.940 1.00 90.62 255 HIS A C 1
ATOM 1976 O O . HIS A 1 255 ? -5.102 -10.059 0.232 1.00 90.62 255 HIS A O 1
ATOM 1982 N N . LEU A 1 256 ? -5.125 -12.163 0.985 1.00 92.56 256 LEU A N 1
ATOM 1983 C CA . LEU A 1 256 ? -3.919 -12.548 0.249 1.00 92.56 256 LEU A CA 1
ATOM 1984 C C . LEU A 1 256 ? -4.059 -12.327 -1.267 1.00 92.56 256 LEU A C 1
ATOM 1986 O O . LEU A 1 256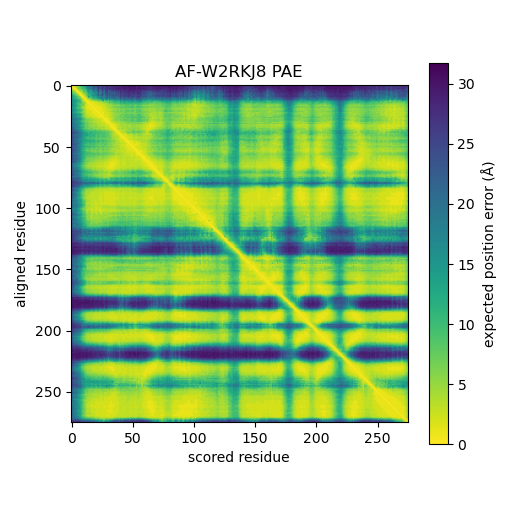 ? -3.168 -11.738 -1.885 1.00 92.56 256 LEU A O 1
ATOM 1990 N N . VAL A 1 257 ? -5.186 -12.753 -1.849 1.00 92.81 257 VAL A N 1
ATOM 1991 C CA . VAL A 1 257 ? -5.492 -12.567 -3.279 1.00 92.81 257 VAL A CA 1
ATOM 1992 C C . VAL A 1 257 ? -5.722 -11.093 -3.600 1.00 92.81 257 VAL A C 1
ATOM 1994 O O . VAL A 1 257 ? -5.172 -10.573 -4.568 1.00 92.81 257 VAL A O 1
ATOM 1997 N N . TYR A 1 258 ? -6.500 -10.405 -2.772 1.00 93.00 258 TYR A N 1
ATOM 1998 C CA . TYR A 1 258 ? -6.837 -9.002 -2.962 1.00 93.00 258 TYR A CA 1
ATOM 1999 C C . TYR A 1 258 ? -5.593 -8.100 -2.895 1.00 93.00 258 TYR A C 1
ATOM 2001 O O . TYR A 1 258 ? -5.343 -7.309 -3.802 1.00 93.00 258 TYR A O 1
ATOM 2009 N N . ALA A 1 259 ? -4.731 -8.315 -1.901 1.00 94.50 259 ALA A N 1
ATOM 2010 C CA . ALA A 1 259 ? -3.436 -7.656 -1.764 1.00 94.50 259 ALA A CA 1
ATOM 2011 C C . ALA A 1 259 ? -2.507 -7.913 -2.960 1.00 94.50 259 ALA A C 1
ATOM 2013 O O . ALA A 1 259 ? -1.753 -7.023 -3.342 1.00 94.50 259 ALA A O 1
ATOM 2014 N N . MET A 1 260 ? -2.549 -9.104 -3.570 1.00 95.31 260 MET A N 1
ATOM 2015 C CA . MET A 1 260 ? -1.793 -9.386 -4.796 1.00 95.31 260 MET A CA 1
ATOM 2016 C C . MET A 1 260 ? -2.297 -8.542 -5.976 1.00 95.31 260 MET A C 1
ATOM 2018 O O . MET A 1 260 ? -1.490 -7.999 -6.727 1.00 95.31 260 MET A O 1
ATOM 2022 N N . LEU A 1 261 ? -3.617 -8.404 -6.139 1.00 94.81 261 LEU A N 1
ATOM 2023 C CA . LEU A 1 261 ? -4.201 -7.566 -7.193 1.00 94.81 261 LEU A CA 1
ATOM 2024 C C . LEU A 1 261 ? -3.860 -6.084 -6.983 1.00 94.81 261 LEU A C 1
ATOM 2026 O O . LEU A 1 261 ? -3.419 -5.429 -7.925 1.00 94.81 261 LEU A O 1
ATOM 2030 N N . LEU A 1 262 ? -3.984 -5.587 -5.747 1.00 95.44 262 LEU A N 1
ATOM 2031 C CA . LEU A 1 262 ? -3.596 -4.221 -5.380 1.00 95.44 262 LEU A CA 1
ATOM 2032 C C . LEU A 1 262 ? -2.114 -3.966 -5.655 1.00 95.44 262 LEU A C 1
ATOM 2034 O O . LEU A 1 262 ? -1.763 -2.971 -6.283 1.00 95.44 262 LEU A O 1
ATOM 2038 N N . PHE A 1 263 ? -1.245 -4.888 -5.231 1.00 96.88 263 PHE A N 1
ATOM 2039 C CA . PHE A 1 263 ? 0.192 -4.788 -5.458 1.00 96.88 263 PHE A CA 1
ATOM 2040 C C . PHE A 1 263 ? 0.519 -4.719 -6.953 1.00 96.88 263 PHE A C 1
ATOM 2042 O O . PHE A 1 263 ? 1.264 -3.840 -7.382 1.00 96.88 263 PHE A O 1
ATOM 2049 N N . ARG A 1 264 ? -0.092 -5.591 -7.764 1.00 96.00 264 ARG A N 1
ATOM 2050 C CA . ARG A 1 264 ? 0.080 -5.591 -9.223 1.00 96.00 264 ARG A CA 1
ATOM 2051 C C . ARG A 1 264 ? -0.370 -4.287 -9.868 1.00 96.00 264 ARG A C 1
ATOM 2053 O O . ARG A 1 264 ? 0.290 -3.841 -10.803 1.00 96.00 264 ARG A O 1
ATOM 2060 N N . GLU A 1 265 ? -1.458 -3.682 -9.395 1.00 94.38 265 GLU A N 1
ATOM 2061 C CA . GLU A 1 265 ? -1.910 -2.389 -9.915 1.00 94.38 265 GLU A CA 1
ATOM 2062 C C . GLU A 1 265 ? -0.977 -1.247 -9.500 1.00 94.38 265 GLU A C 1
ATOM 2064 O O . GLU A 1 265 ? -0.649 -0.390 -10.319 1.00 94.38 265 GLU A O 1
ATOM 2069 N N . GLY A 1 266 ? -0.472 -1.284 -8.267 1.00 95.56 266 GLY A N 1
ATOM 2070 C CA . GLY A 1 266 ? 0.572 -0.381 -7.800 1.00 95.56 266 GLY A CA 1
ATOM 2071 C C . GLY A 1 266 ? 1.827 -0.426 -8.675 1.00 95.56 266 GLY A C 1
ATOM 2072 O O . GLY A 1 266 ? 2.290 0.608 -9.151 1.00 95.56 266 GLY A O 1
ATOM 2073 N N . VAL A 1 267 ? 2.351 -1.627 -8.932 1.00 95.62 267 VAL A N 1
ATOM 2074 C CA . VAL A 1 267 ? 3.522 -1.831 -9.803 1.00 95.62 267 VAL A CA 1
ATOM 2075 C C . VAL A 1 267 ? 3.225 -1.382 -11.236 1.00 95.62 267 VAL A C 1
ATOM 2077 O O . VAL A 1 267 ? 4.065 -0.740 -11.864 1.00 95.62 267 VAL A O 1
ATOM 2080 N N . ALA A 1 268 ? 2.025 -1.666 -11.754 1.00 93.69 268 ALA A N 1
ATOM 2081 C CA . ALA A 1 268 ? 1.626 -1.241 -13.095 1.00 93.69 268 ALA A CA 1
ATOM 2082 C C . ALA A 1 268 ? 1.637 0.287 -13.233 1.00 93.69 268 ALA A C 1
ATOM 2084 O O . ALA A 1 268 ? 2.077 0.802 -14.256 1.00 93.69 268 ALA A O 1
ATOM 2085 N N . GLU A 1 269 ? 1.194 1.016 -12.206 1.00 93.38 269 GLU A N 1
ATOM 2086 C CA . GLU A 1 269 ? 1.227 2.479 -12.201 1.00 93.38 269 GLU A CA 1
ATOM 2087 C C . GLU A 1 269 ? 2.669 3.014 -12.156 1.00 93.38 269 GLU A C 1
ATOM 2089 O O . GLU A 1 269 ? 2.963 3.969 -12.869 1.00 93.38 269 GLU A O 1
ATOM 2094 N N . VAL A 1 270 ? 3.590 2.385 -11.406 1.00 93.56 270 VAL A N 1
ATOM 2095 C CA . VAL A 1 270 ? 5.028 2.744 -11.418 1.00 93.56 270 VAL A CA 1
ATOM 2096 C C . VAL A 1 270 ? 5.613 2.622 -12.824 1.00 93.56 270 VAL A C 1
ATOM 2098 O O . VAL A 1 270 ? 6.236 3.569 -13.309 1.00 93.56 270 VAL A O 1
ATOM 2101 N N . LEU A 1 271 ? 5.360 1.488 -13.484 1.00 91.81 271 LEU A N 1
ATOM 2102 C CA . LEU A 1 271 ? 5.873 1.170 -14.820 1.00 91.81 271 LEU A CA 1
ATOM 2103 C C . LEU A 1 271 ? 5.165 1.928 -15.948 1.00 91.81 271 LEU A C 1
ATOM 2105 O O . LEU A 1 271 ? 5.689 1.997 -17.059 1.00 91.81 271 LEU A O 1
ATOM 2109 N N . ALA A 1 272 ? 3.982 2.488 -15.693 1.00 87.75 272 ALA A N 1
ATOM 2110 C CA . ALA A 1 272 ? 3.240 3.205 -16.714 1.00 87.75 272 ALA A CA 1
ATOM 2111 C C . ALA A 1 272 ? 4.051 4.415 -17.219 1.00 87.75 272 ALA A C 1
ATOM 2113 O O . ALA A 1 272 ? 4.562 5.198 -16.397 1.00 87.75 272 ALA A O 1
ATOM 2114 N N . PRO A 1 273 ? 4.144 4.610 -1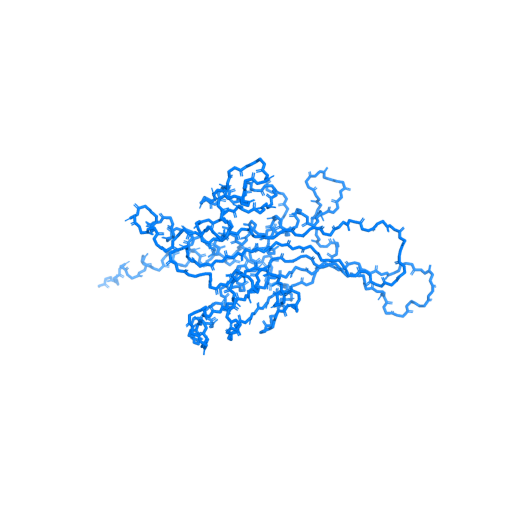8.551 1.00 74.19 273 PRO A N 1
ATOM 2115 C CA . PRO A 1 273 ? 4.650 5.854 -19.112 1.00 74.19 273 PRO A CA 1
ATOM 2116 C C . PRO A 1 273 ? 3.756 7.010 -18.651 1.00 74.19 273 PRO A C 1
ATOM 2118 O O . PRO A 1 273 ? 2.636 6.790 -18.183 1.00 74.19 273 PRO A O 1
ATOM 2121 N N . LYS A 1 274 ? 4.244 8.249 -18.758 1.00 61.00 274 LYS A N 1
ATOM 2122 C CA . LYS A 1 274 ? 3.424 9.423 -18.430 1.00 61.00 274 LYS A CA 1
ATOM 2123 C C . LYS A 1 274 ? 2.049 9.337 -19.102 1.00 61.00 274 LYS A C 1
ATOM 2125 O O . LYS A 1 274 ? 1.983 9.140 -20.315 1.00 61.00 274 LYS A O 1
ATOM 2130 N N . GLY A 1 275 ? 1.003 9.491 -18.293 1.00 48.00 275 GLY A N 1
ATOM 2131 C CA . GLY A 1 275 ? -0.340 9.839 -18.755 1.00 48.00 275 GLY A CA 1
ATOM 2132 C C . GLY A 1 275 ? -0.452 11.324 -19.050 1.00 48.00 275 GLY A C 1
ATOM 2133 O O . GLY A 1 275 ? 0.330 12.098 -18.448 1.00 48.00 275 GLY A O 1
#